Protein AF-A0A7C1WKD1-F1 (afdb_monomer_lite)

Secondary structure (DSSP, 8-state):
-----TTTT-EEEPTTT--EEEEPP--TT--SSB-EEEEEEEEEEEEE-B-TTSPBPSS-SEEEEEE-TT----SSSEEEEE-TTT--EEEEESS-TTPPPBTTB-HHHHHHHHSSSPEE-----SSTTSPSPPPB--TT-EEEEEESS-B---TTGGGGGGGS-EEEETTTT-EE---EEEE-SSEEEEETTEEEESEEEEES-B-TTTGGG-SS----BSS-SPPPPTT--S-SEEEEEESS-BGGGTB----BBTT-PBBPSSSSS-EE-SSS-EEEEEEB-

pLDDT: mean 91.07, std 8.57, range [50.12, 98.44]

Radius of gyration: 19.03 Å; chains: 1; bounding box: 48×42×55 Å

Structure (mmCIF, N/CA/C/O backbone):
data_AF-A0A7C1WKD1-F1
#
_entry.id   AF-A0A7C1WKD1-F1
#
loop_
_atom_site.group_PDB
_atom_site.id
_atom_site.type_symbol
_atom_site.label_atom_id
_atom_site.label_alt_id
_atom_site.label_comp_id
_atom_site.label_asym_id
_atom_site.label_entity_id
_atom_site.label_seq_id
_atom_site.pdbx_PDB_ins_code
_atom_site.Cartn_x
_atom_site.Cartn_y
_atom_site.Cartn_z
_atom_site.occupancy
_atom_site.B_iso_or_equiv
_atom_site.auth_seq_id
_atom_site.auth_comp_id
_atom_site.auth_asym_id
_atom_site.auth_atom_id
_atom_site.pdbx_PDB_model_num
ATOM 1 N N . MET A 1 1 ? -10.886 -23.123 5.188 1.00 51.22 1 MET A N 1
ATOM 2 C CA . MET A 1 1 ? -10.393 -23.430 3.823 1.00 51.22 1 MET A CA 1
ATOM 3 C C . MET A 1 1 ? -8.924 -23.061 3.777 1.00 51.22 1 MET A C 1
ATOM 5 O O . MET A 1 1 ? -8.594 -22.031 4.339 1.00 51.22 1 MET A O 1
ATOM 9 N N . SER A 1 2 ? -8.051 -23.866 3.175 1.00 55.22 2 SER A N 1
ATOM 10 C CA . SER A 1 2 ? -6.635 -23.494 3.022 1.00 55.22 2 SER A CA 1
ATOM 11 C C . SER A 1 2 ? -6.482 -22.380 1.975 1.00 55.22 2 SER A C 1
ATOM 13 O O . SER A 1 2 ? -7.253 -22.377 1.012 1.00 55.22 2 SER A O 1
ATOM 15 N N . PRO A 1 3 ? -5.539 -21.438 2.143 1.00 62.66 3 PRO A N 1
ATOM 16 C CA . PRO A 1 3 ? -5.294 -20.395 1.151 1.00 62.66 3 PRO A CA 1
ATOM 17 C C . PRO A 1 3 ? -4.759 -21.003 -0.151 1.00 62.66 3 PRO A C 1
ATOM 19 O O . PRO A 1 3 ? -4.059 -22.023 -0.140 1.00 62.66 3 PRO A O 1
ATOM 22 N N . GLN A 1 4 ? -5.080 -20.383 -1.286 1.00 64.69 4 GLN A N 1
ATOM 23 C CA . GLN A 1 4 ? -4.607 -20.829 -2.596 1.00 64.69 4 GLN A CA 1
ATOM 24 C C . GLN A 1 4 ? -3.122 -20.456 -2.769 1.00 64.69 4 GLN A C 1
ATOM 26 O O . GLN A 1 4 ? -2.786 -19.401 -3.291 1.00 64.69 4 GLN A O 1
ATOM 31 N N . ALA A 1 5 ? -2.222 -21.319 -2.286 1.00 58.16 5 ALA A N 1
ATOM 32 C CA . ALA A 1 5 ? -0.784 -21.032 -2.182 1.00 58.16 5 ALA A CA 1
ATOM 33 C C . ALA A 1 5 ? 0.044 -21.343 -3.449 1.00 58.16 5 ALA A C 1
ATOM 35 O O . ALA A 1 5 ? 1.188 -20.914 -3.558 1.00 58.16 5 ALA A O 1
ATOM 36 N N . ALA A 1 6 ? -0.494 -22.096 -4.415 1.00 50.12 6 ALA A N 1
ATOM 37 C CA . ALA A 1 6 ? 0.297 -22.672 -5.515 1.00 50.12 6 ALA A CA 1
ATOM 38 C C . ALA A 1 6 ? 0.825 -21.654 -6.552 1.00 50.12 6 ALA A C 1
ATOM 40 O O . ALA A 1 6 ? 1.586 -22.026 -7.444 1.00 50.12 6 ALA A O 1
ATOM 41 N N . THR A 1 7 ? 0.429 -20.383 -6.459 1.00 64.44 7 THR A N 1
ATOM 42 C C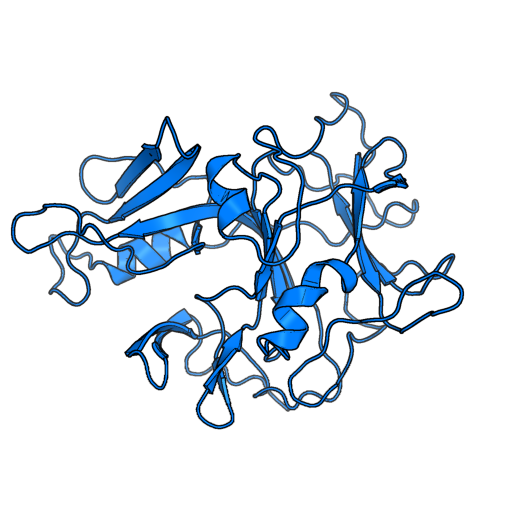A . THR A 1 7 ? 0.762 -19.331 -7.437 1.00 64.44 7 THR A CA 1
ATOM 43 C C . THR A 1 7 ? 1.297 -18.043 -6.812 1.00 64.44 7 THR A C 1
ATOM 45 O O . THR A 1 7 ? 1.601 -17.113 -7.551 1.00 64.44 7 THR A O 1
ATOM 48 N N . THR A 1 8 ? 1.435 -17.972 -5.485 1.00 78.25 8 THR A N 1
ATOM 49 C CA . THR A 1 8 ? 1.827 -16.746 -4.774 1.00 78.25 8 THR A CA 1
ATOM 50 C C . THR A 1 8 ? 3.226 -16.253 -5.177 1.00 78.25 8 THR A C 1
ATOM 52 O O . THR A 1 8 ? 4.149 -17.049 -5.347 1.00 78.25 8 THR A O 1
ATOM 55 N N . GLY A 1 9 ? 3.397 -14.938 -5.340 1.00 82.31 9 GLY A N 1
ATOM 56 C CA . GLY A 1 9 ? 4.653 -14.294 -5.751 1.00 82.31 9 GLY A CA 1
ATOM 57 C C . GLY A 1 9 ? 4.987 -14.435 -7.244 1.00 82.31 9 GLY A C 1
ATOM 58 O O . GLY A 1 9 ? 6.089 -14.076 -7.684 1.00 82.31 9 GLY A O 1
ATOM 59 N N . ARG A 1 10 ? 4.060 -14.981 -8.040 1.00 89.56 10 ARG A N 1
ATOM 60 C CA . ARG A 1 10 ? 4.174 -15.078 -9.498 1.00 89.56 10 ARG A CA 1
ATOM 61 C C . ARG A 1 10 ? 3.455 -13.905 -10.163 1.00 89.56 10 ARG A C 1
ATOM 63 O O . ARG A 1 10 ? 2.382 -13.509 -9.719 1.00 89.56 10 ARG A O 1
ATOM 70 N N . LEU A 1 11 ? 4.012 -13.424 -11.273 1.00 93.50 11 LEU A N 1
ATOM 71 C CA . LEU A 1 11 ? 3.303 -12.524 -12.176 1.00 93.50 11 LEU A CA 1
ATOM 72 C C . LEU A 1 11 ? 2.217 -13.256 -12.975 1.00 93.50 11 LEU A C 1
ATOM 74 O O . LEU A 1 11 ? 2.437 -14.352 -13.504 1.00 93.50 11 LEU A O 1
ATOM 78 N N . ALA A 1 12 ? 1.064 -12.615 -13.088 1.00 94.62 12 ALA A N 1
ATOM 79 C CA . ALA A 1 12 ? -0.067 -13.013 -13.911 1.00 94.62 12 ALA A CA 1
ATOM 80 C C . ALA A 1 12 ? -0.643 -11.782 -14.630 1.00 94.62 12 ALA A C 1
ATOM 82 O O . ALA A 1 12 ? -0.309 -10.650 -14.295 1.00 94.62 12 ALA A O 1
ATOM 83 N N . GLU A 1 13 ? -1.499 -11.997 -15.627 1.00 95.38 13 GLU A N 1
ATOM 84 C CA . GLU A 1 13 ? -2.197 -10.913 -16.328 1.00 95.38 13 GLU A CA 1
ATOM 85 C C . GLU A 1 13 ? -3.600 -10.731 -15.743 1.00 95.38 13 GLU A C 1
ATOM 87 O O . GLU A 1 13 ? -4.317 -11.712 -15.505 1.00 95.38 13 GLU A O 1
ATOM 92 N N . LYS A 1 14 ? -4.008 -9.480 -15.515 1.00 94.69 14 LYS A N 1
ATOM 93 C CA . LYS A 1 14 ? -5.374 -9.174 -15.093 1.00 94.69 14 LYS A CA 1
ATOM 94 C C . LYS A 1 14 ? -6.365 -9.499 -16.215 1.00 94.69 14 LYS A C 1
ATOM 96 O O . LYS A 1 14 ? -6.083 -9.226 -17.387 1.00 94.69 14 LYS A O 1
ATOM 101 N N . PRO A 1 15 ? -7.552 -10.035 -15.885 1.00 93.88 15 PRO A N 1
ATOM 102 C CA . PRO A 1 15 ? -8.639 -10.141 -16.848 1.00 93.88 15 PRO A CA 1
ATOM 103 C C . PRO A 1 15 ? -9.004 -8.762 -17.415 1.00 93.88 15 PRO A C 1
ATOM 105 O O . PRO A 1 15 ? -9.111 -7.788 -16.673 1.00 93.88 15 PRO A O 1
ATOM 108 N N . GLY A 1 16 ? -9.219 -8.677 -18.728 1.00 90.56 16 GLY A N 1
ATOM 109 C CA . GLY A 1 16 ? -9.579 -7.429 -19.404 1.00 90.56 16 GLY A CA 1
ATOM 110 C C . GLY A 1 16 ? -8.368 -6.699 -19.978 1.00 90.56 16 GLY A C 1
ATOM 111 O O . GLY A 1 16 ? -8.034 -6.913 -21.141 1.00 90.56 16 GLY A O 1
ATOM 112 N N . ASP A 1 17 ? -7.725 -5.838 -19.188 1.00 88.94 17 ASP A N 1
ATOM 113 C CA . ASP A 1 17 ? -6.660 -4.945 -19.678 1.00 88.94 17 ASP A CA 1
ATOM 114 C C . ASP A 1 17 ? -5.294 -5.622 -19.872 1.00 88.94 17 ASP A C 1
ATOM 116 O O . ASP A 1 17 ? -4.391 -5.021 -20.455 1.00 88.94 17 ASP A O 1
ATOM 120 N N . ARG A 1 18 ? -5.156 -6.876 -19.416 1.00 91.62 18 ARG A N 1
ATOM 121 C CA . ARG A 1 18 ? -3.927 -7.681 -19.468 1.00 91.62 18 ARG A CA 1
ATOM 122 C C . ARG A 1 18 ? -2.719 -7.047 -18.773 1.00 91.62 18 ARG A C 1
ATOM 124 O O . ARG A 1 18 ? -1.589 -7.486 -18.990 1.00 91.62 18 ARG A O 1
ATOM 131 N N . SER A 1 19 ? -2.930 -6.042 -17.924 1.00 93.50 19 SER A N 1
ATOM 132 C CA . SER A 1 19 ? -1.853 -5.478 -17.113 1.00 93.50 19 SER A CA 1
ATOM 133 C C . SER A 1 19 ? -1.311 -6.541 -16.149 1.00 93.50 19 SER A C 1
ATOM 135 O O . SER A 1 19 ? -2.072 -7.396 -15.676 1.00 93.50 19 SER A O 1
ATOM 137 N N . PRO A 1 20 ? 0.003 -6.551 -15.873 1.00 96.06 20 PRO A N 1
ATOM 138 C CA . PRO A 1 20 ? 0.571 -7.530 -14.966 1.00 96.06 20 PRO A CA 1
ATOM 139 C C . PRO A 1 20 ? 0.168 -7.238 -13.516 1.00 96.06 20 PRO A C 1
ATOM 141 O O . PRO A 1 20 ? 0.010 -6.088 -13.107 1.00 96.06 20 PRO A O 1
ATOM 144 N N . TYR A 1 21 ? 0.034 -8.296 -12.724 1.00 96.81 21 TYR A N 1
ATOM 145 C CA . TYR A 1 21 ? -0.100 -8.234 -11.272 1.00 96.81 21 TYR A CA 1
ATOM 146 C C . TYR A 1 21 ? 0.623 -9.415 -10.629 1.00 96.81 21 TYR A C 1
ATOM 148 O O . TYR A 1 21 ? 0.946 -10.407 -11.286 1.00 96.81 21 TYR A O 1
ATOM 156 N N . ILE A 1 22 ? 0.861 -9.308 -9.333 1.00 96.44 22 ILE A N 1
ATOM 157 C CA . ILE A 1 22 ? 1.529 -10.297 -8.505 1.00 96.44 22 ILE A CA 1
ATOM 158 C C . ILE A 1 22 ? 0.467 -11.020 -7.697 1.00 96.44 22 ILE A C 1
ATOM 160 O O . ILE A 1 22 ? -0.324 -10.418 -6.967 1.00 96.44 22 ILE A O 1
ATOM 164 N N . VAL A 1 23 ? 0.438 -12.337 -7.855 1.00 96.12 23 VAL A N 1
ATOM 165 C CA . VAL A 1 23 ? -0.535 -13.175 -7.168 1.00 96.12 23 VAL A CA 1
ATOM 166 C C . VAL A 1 23 ? -0.169 -13.255 -5.690 1.00 96.12 23 VAL A C 1
ATOM 168 O O . VAL A 1 23 ? 0.934 -13.676 -5.345 1.00 96.12 23 VAL A O 1
ATOM 171 N N . ASP A 1 24 ? -1.104 -12.907 -4.817 1.00 95.25 24 ASP A N 1
ATOM 172 C CA . ASP A 1 24 ? -0.991 -13.108 -3.374 1.00 95.25 24 ASP A CA 1
ATOM 173 C C . ASP A 1 24 ? -1.678 -14.411 -2.946 1.00 95.25 24 ASP A C 1
ATOM 175 O O . ASP A 1 24 ? -2.437 -15.019 -3.696 1.00 95.25 24 ASP A O 1
ATOM 179 N N . ALA A 1 25 ? -1.390 -14.894 -1.737 1.00 94.75 25 ALA A N 1
ATOM 180 C CA . ALA A 1 25 ? -2.186 -15.966 -1.143 1.00 94.75 25 ALA A CA 1
ATOM 181 C C . ALA A 1 25 ? -3.542 -15.397 -0.688 1.00 94.75 25 ALA A C 1
ATOM 183 O O . ALA A 1 25 ? -3.569 -14.387 0.009 1.00 94.75 25 ALA A O 1
ATOM 184 N N . HIS A 1 26 ? -4.648 -16.046 -1.066 1.00 95.06 26 HIS A N 1
ATOM 185 C CA . HIS A 1 26 ? -6.004 -15.614 -0.706 1.00 95.06 26 HIS A CA 1
ATOM 186 C C . HIS A 1 26 ? -6.984 -16.799 -0.571 1.00 95.06 26 HIS A C 1
ATOM 188 O O . HIS A 1 26 ? -6.675 -17.928 -0.971 1.00 95.06 26 HIS A O 1
ATOM 194 N N . HIS A 1 27 ? -8.195 -16.545 -0.057 1.00 95.44 27 HIS A N 1
ATOM 195 C CA . HIS A 1 27 ? -9.303 -17.512 0.063 1.00 95.44 27 HIS A CA 1
ATOM 196 C C . HIS A 1 27 ? -10.404 -17.313 -1.000 1.00 95.44 27 HIS A C 1
ATOM 198 O O . HIS A 1 27 ? -11.549 -17.743 -0.843 1.00 95.44 27 HIS A O 1
ATOM 204 N N . GLY A 1 28 ? -10.056 -16.670 -2.114 1.00 95.00 28 GLY A N 1
ATOM 205 C CA . GLY A 1 28 ? -10.961 -16.416 -3.247 1.00 95.00 28 GLY A CA 1
ATOM 206 C C . GLY A 1 28 ? -12.070 -15.391 -2.975 1.00 95.00 28 GLY A C 1
ATOM 207 O O . GLY A 1 28 ? -13.040 -15.341 -3.733 1.00 95.00 28 GLY A O 1
ATOM 208 N N . GLY A 1 29 ? -11.945 -14.609 -1.904 1.00 95.31 29 GLY A N 1
ATOM 209 C CA . GLY A 1 29 ? -12.950 -13.670 -1.410 1.00 95.31 29 GLY A CA 1
ATOM 210 C C . GLY A 1 29 ? -14.065 -14.330 -0.601 1.00 95.31 29 GLY A C 1
ATOM 211 O O . GLY A 1 29 ? -15.122 -13.729 -0.433 1.00 95.31 29 GLY A O 1
ATOM 212 N N . LYS A 1 30 ? -13.882 -15.589 -0.180 1.00 96.00 30 LYS A N 1
ATOM 213 C CA . LYS A 1 30 ? -14.922 -16.432 0.438 1.00 96.00 30 LYS A CA 1
ATOM 214 C C . LYS A 1 30 ? -14.649 -16.760 1.904 1.00 96.00 30 LYS A C 1
ATOM 216 O O . LYS A 1 30 ? -15.355 -17.599 2.468 1.00 96.00 30 LYS A O 1
ATOM 221 N N . ALA A 1 31 ? -13.616 -16.179 2.512 1.00 94.31 31 ALA A N 1
ATOM 222 C CA . ALA A 1 31 ? -13.375 -16.385 3.932 1.00 94.31 31 ALA A CA 1
ATOM 223 C C . ALA A 1 31 ? -14.563 -15.845 4.744 1.00 94.31 31 ALA A C 1
ATOM 225 O O . ALA A 1 31 ? -15.088 -14.774 4.453 1.00 94.31 31 ALA A O 1
ATOM 226 N N . SER A 1 32 ? -14.994 -16.583 5.768 1.00 93.44 32 SER A N 1
ATOM 227 C CA . SER A 1 32 ? -16.061 -16.135 6.675 1.00 93.44 32 SER A CA 1
ATOM 228 C C . SER A 1 32 ? -15.613 -14.999 7.596 1.00 93.44 32 SER A C 1
ATOM 230 O O . SER A 1 32 ? -16.450 -14.294 8.150 1.00 93.44 32 SER A O 1
ATOM 232 N N . GLU A 1 33 ? -14.300 -14.834 7.751 1.00 91.38 33 GLU A N 1
ATOM 233 C CA . GLU A 1 33 ? -13.644 -13.739 8.453 1.00 91.38 33 GLU A CA 1
ATOM 234 C C . GLU A 1 33 ? -12.312 -13.436 7.764 1.00 91.38 33 GLU A C 1
ATOM 236 O O . GLU A 1 33 ? -11.662 -14.350 7.256 1.00 91.38 33 GLU A O 1
ATOM 241 N N . MET A 1 34 ? -11.905 -12.171 7.780 1.00 94.94 34 MET A N 1
ATOM 242 C CA . MET A 1 34 ? -10.662 -11.689 7.177 1.00 94.94 34 MET A CA 1
ATOM 243 C C . MET A 1 34 ? -9.639 -11.334 8.259 1.00 94.94 34 MET A C 1
ATOM 245 O O . MET A 1 34 ? -10.004 -10.802 9.309 1.00 94.94 34 MET A O 1
ATOM 249 N N . ARG A 1 35 ? -8.351 -11.575 8.020 1.00 95.50 35 ARG A N 1
ATOM 250 C CA . ARG A 1 35 ? -7.267 -11.200 8.940 1.00 95.50 35 ARG A CA 1
ATOM 251 C C . ARG A 1 35 ? -6.279 -10.259 8.273 1.00 95.50 35 ARG A C 1
ATOM 253 O O . ARG A 1 35 ? -5.890 -10.470 7.129 1.00 95.50 35 ARG A O 1
ATOM 260 N N . LEU A 1 36 ? -5.823 -9.252 9.013 1.00 96.06 36 LEU A N 1
ATOM 261 C CA . LEU A 1 36 ? -4.618 -8.496 8.687 1.00 96.06 36 LEU A CA 1
ATOM 262 C C . LEU A 1 36 ? -3.406 -9.365 9.034 1.00 96.06 36 LEU A C 1
ATOM 264 O O . LEU A 1 36 ? -2.979 -9.426 10.188 1.00 96.06 36 LEU A O 1
ATOM 268 N N . VAL A 1 37 ? -2.859 -10.039 8.026 1.00 94.38 37 VAL A N 1
ATOM 269 C CA . VAL A 1 37 ? -1.728 -10.963 8.184 1.00 94.38 37 VAL A CA 1
ATOM 270 C C . VAL A 1 37 ? -0.448 -10.203 8.492 1.00 94.38 37 VAL A C 1
ATOM 272 O O . VAL A 1 37 ? 0.391 -10.664 9.263 1.00 94.38 37 VAL A O 1
ATOM 275 N N . GLU A 1 38 ? -0.282 -9.043 7.866 1.00 94.62 38 GLU A N 1
ATOM 276 C CA . GLU A 1 38 ? 0.960 -8.294 7.925 1.00 94.62 38 GLU A CA 1
ATOM 277 C C . GLU A 1 38 ? 0.711 -6.809 7.702 1.00 94.62 38 GLU A C 1
ATOM 279 O O . GLU A 1 38 ? -0.135 -6.406 6.903 1.00 94.62 38 GLU A O 1
ATOM 284 N N . MET A 1 39 ? 1.490 -5.999 8.410 1.00 97.69 39 MET A N 1
ATOM 285 C CA . MET A 1 39 ? 1.670 -4.594 8.098 1.00 97.69 39 MET A CA 1
ATOM 286 C C . MET A 1 39 ? 3.160 -4.366 7.890 1.00 97.69 39 MET A C 1
ATOM 288 O O . MET A 1 39 ? 3.966 -4.736 8.741 1.00 97.69 39 MET A O 1
ATOM 292 N N . SER A 1 40 ? 3.527 -3.762 6.774 1.00 98.12 40 SER A N 1
ATOM 293 C CA . SER A 1 40 ? 4.913 -3.460 6.426 1.00 98.12 40 SER A CA 1
ATOM 294 C C . SER A 1 40 ? 5.002 -2.073 5.806 1.00 98.12 40 SER A C 1
ATOM 296 O O . SER A 1 40 ? 3.985 -1.406 5.609 1.00 98.12 40 SER A O 1
ATOM 298 N N . TRP A 1 41 ? 6.208 -1.609 5.505 1.00 98.19 41 TRP A N 1
ATOM 299 C CA . TRP A 1 41 ? 6.391 -0.329 4.838 1.00 98.19 41 TRP A CA 1
ATOM 300 C C . TRP A 1 41 ? 7.517 -0.364 3.808 1.00 98.19 41 TRP A C 1
ATOM 302 O O . TRP A 1 41 ? 8.449 -1.168 3.886 1.00 98.19 41 TRP A O 1
ATOM 312 N N . GLY A 1 42 ? 7.414 0.533 2.833 1.00 97.19 42 GLY A N 1
ATOM 313 C CA . GLY A 1 42 ? 8.417 0.727 1.796 1.00 97.19 42 GLY A CA 1
ATOM 314 C C . GLY A 1 42 ? 8.266 2.079 1.109 1.00 97.19 42 GLY A C 1
ATOM 315 O O . GLY A 1 42 ? 7.645 3.005 1.637 1.00 97.19 42 GLY A O 1
ATOM 316 N N . ARG A 1 43 ? 8.849 2.196 -0.082 1.00 95.75 43 ARG A N 1
ATOM 317 C CA . ARG A 1 43 ? 8.769 3.386 -0.931 1.00 95.75 43 ARG A CA 1
ATOM 318 C C . ARG A 1 43 ? 7.756 3.152 -2.043 1.00 95.75 43 ARG A C 1
ATOM 320 O O . ARG A 1 43 ? 7.913 2.200 -2.800 1.00 95.75 43 ARG A O 1
ATOM 327 N N . LEU A 1 44 ? 6.767 4.032 -2.161 1.00 95.69 44 LEU A N 1
ATOM 328 C CA . LEU A 1 44 ? 5.827 4.012 -3.279 1.00 95.69 44 LEU A CA 1
ATOM 329 C C . LEU A 1 44 ? 6.507 4.546 -4.545 1.00 95.69 44 LEU A C 1
ATOM 331 O O . LEU A 1 44 ? 7.105 5.629 -4.523 1.00 95.69 44 LEU A O 1
ATOM 335 N N . VAL A 1 45 ? 6.449 3.780 -5.631 1.00 96.38 45 VAL A N 1
ATOM 336 C CA . VAL A 1 45 ? 7.059 4.123 -6.918 1.00 96.38 45 VAL A CA 1
ATOM 337 C C . VAL A 1 45 ? 6.168 3.714 -8.089 1.00 96.38 45 VAL A C 1
ATOM 339 O O . VAL A 1 45 ? 5.429 2.736 -8.023 1.00 96.38 45 VAL A O 1
ATOM 342 N N . ASP A 1 46 ? 6.309 4.425 -9.202 1.00 96.44 46 ASP A N 1
ATOM 343 C CA . ASP A 1 46 ? 5.875 3.939 -10.512 1.00 96.44 46 ASP A CA 1
ATOM 344 C C . ASP A 1 46 ? 7.036 3.148 -11.145 1.00 96.44 46 ASP A C 1
ATOM 346 O O . ASP A 1 46 ? 8.144 3.676 -11.295 1.00 96.44 46 ASP A O 1
ATOM 350 N N . VAL A 1 47 ? 6.816 1.879 -11.504 1.00 97.94 47 VAL A N 1
ATOM 351 C CA . VAL A 1 47 ? 7.842 1.008 -12.100 1.00 97.94 47 VAL A CA 1
ATOM 352 C C . VAL A 1 47 ? 7.737 1.012 -13.614 1.00 97.94 47 VAL A C 1
ATOM 354 O O . VAL A 1 47 ? 6.668 0.795 -14.180 1.00 97.94 47 VAL A O 1
ATOM 357 N N . HIS A 1 48 ? 8.871 1.204 -14.276 1.00 98.06 48 HIS A N 1
ATOM 358 C CA . HIS A 1 48 ? 8.988 1.168 -15.725 1.00 98.06 48 HIS A CA 1
ATOM 359 C C . HIS A 1 48 ? 10.067 0.179 -16.149 1.00 98.06 48 HIS A C 1
ATOM 361 O O . HIS A 1 48 ? 11.101 0.049 -15.493 1.00 98.06 48 HIS A O 1
ATOM 367 N N . ASP A 1 49 ? 9.840 -0.466 -17.281 1.00 97.62 49 ASP A N 1
ATOM 368 C CA . ASP A 1 49 ? 10.856 -1.192 -18.024 1.00 97.62 49 ASP A CA 1
ATOM 369 C C . ASP A 1 49 ? 11.514 -0.275 -19.076 1.00 97.62 49 ASP A C 1
ATOM 371 O O . ASP A 1 49 ? 11.237 0.932 -19.167 1.00 97.62 49 ASP A O 1
ATOM 375 N N . VAL A 1 50 ? 12.428 -0.849 -19.854 1.00 97.31 50 VAL A N 1
ATOM 376 C CA . VAL A 1 50 ? 13.090 -0.176 -20.979 1.00 97.31 50 VAL A CA 1
ATOM 377 C C . VAL A 1 50 ? 12.788 -0.889 -22.293 1.00 97.31 50 VAL A C 1
ATOM 379 O O . VAL A 1 50 ? 12.607 -2.106 -22.320 1.00 97.31 50 VAL A O 1
ATOM 382 N N . ASP A 1 51 ? 12.790 -0.152 -23.398 1.00 95.50 51 ASP A N 1
ATOM 383 C CA . ASP A 1 51 ? 12.703 -0.725 -24.741 1.00 95.50 51 ASP A CA 1
ATOM 384 C C . ASP A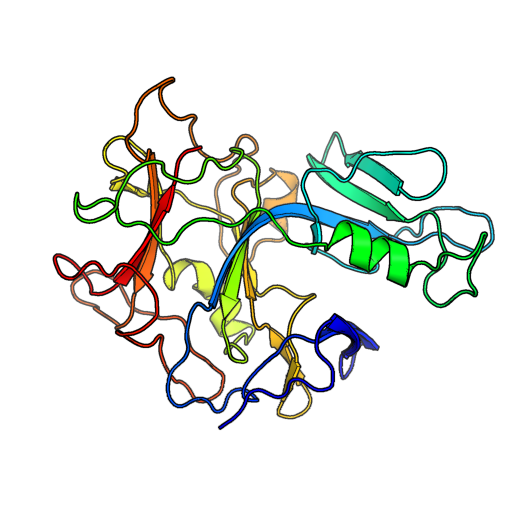 1 51 ? 13.989 -1.484 -25.144 1.00 95.50 51 ASP A C 1
ATOM 386 O O . ASP A 1 51 ? 14.962 -1.578 -24.387 1.00 95.50 51 ASP A O 1
ATOM 390 N N . ALA A 1 52 ? 14.014 -2.015 -26.371 1.00 90.75 52 ALA A N 1
ATOM 391 C CA . ALA A 1 52 ? 15.164 -2.749 -26.908 1.00 90.75 52 ALA A CA 1
ATOM 392 C C . ALA A 1 52 ? 16.459 -1.912 -27.001 1.00 90.75 52 ALA A C 1
ATOM 394 O O . ALA A 1 52 ? 17.554 -2.476 -27.027 1.00 90.75 52 ALA A O 1
ATOM 395 N N . ASN A 1 53 ? 16.347 -0.580 -27.024 1.00 92.75 53 ASN A N 1
ATOM 396 C CA . ASN A 1 53 ? 17.472 0.354 -27.052 1.00 92.75 53 ASN A CA 1
ATOM 397 C C . ASN A 1 53 ? 17.897 0.801 -25.642 1.00 92.75 53 ASN A C 1
ATOM 399 O O . ASN A 1 53 ? 18.862 1.553 -25.498 1.00 92.75 53 ASN A O 1
ATOM 403 N N . GLY A 1 54 ? 17.205 0.340 -24.595 1.00 92.75 54 GLY A N 1
ATOM 404 C CA . GLY A 1 54 ? 17.448 0.744 -23.213 1.00 92.75 54 GLY A CA 1
ATOM 405 C C . GLY A 1 54 ? 16.800 2.077 -22.833 1.00 92.75 54 GLY A C 1
ATOM 406 O O . GLY A 1 54 ? 17.132 2.628 -21.782 1.00 92.75 54 GLY A O 1
ATOM 407 N N . VAL A 1 55 ? 15.889 2.601 -23.656 1.00 96.12 55 VAL A N 1
ATOM 408 C CA . VAL A 1 55 ? 15.148 3.830 -23.366 1.00 96.12 55 VAL A CA 1
ATOM 409 C C . VAL A 1 55 ? 13.980 3.499 -22.429 1.00 96.12 55 VAL A C 1
ATOM 411 O O . VAL A 1 55 ? 13.197 2.600 -22.733 1.00 96.12 55 VAL A O 1
ATOM 414 N N . PRO A 1 56 ? 13.825 4.197 -21.289 1.00 96.19 56 PRO A N 1
ATOM 415 C CA . PRO A 1 56 ? 12.726 3.940 -20.363 1.00 96.19 56 PRO A CA 1
ATOM 416 C C . PRO A 1 56 ? 11.359 4.217 -20.998 1.00 96.19 56 PRO A C 1
ATOM 418 O O . PRO A 1 56 ? 11.110 5.329 -21.469 1.00 96.19 56 PRO A O 1
ATOM 421 N N . ASN A 1 57 ? 10.440 3.254 -20.931 1.00 96.19 57 ASN A N 1
ATOM 422 C CA . ASN A 1 57 ? 9.093 3.413 -21.484 1.00 96.19 57 ASN A CA 1
ATOM 423 C C . ASN A 1 57 ? 8.323 4.532 -20.767 1.00 96.19 57 ASN A C 1
ATOM 425 O O . ASN A 1 57 ? 8.401 4.663 -19.547 1.00 96.19 57 ASN A O 1
ATOM 429 N N . ALA A 1 58 ? 7.573 5.360 -21.500 1.00 92.12 58 ALA A N 1
ATOM 430 C CA . ALA A 1 58 ? 6.892 6.527 -20.922 1.00 92.12 58 ALA A CA 1
ATOM 431 C C . ALA A 1 58 ? 5.761 6.147 -19.949 1.00 92.12 58 ALA A C 1
ATOM 433 O O . ALA A 1 58 ? 5.558 6.816 -18.937 1.00 92.12 58 ALA A O 1
ATOM 434 N N . THR A 1 59 ? 5.049 5.059 -20.238 1.00 92.88 59 THR A N 1
ATOM 435 C CA . THR A 1 59 ? 3.986 4.529 -19.379 1.00 92.88 59 THR A CA 1
ATOM 436 C C . THR A 1 59 ? 4.581 3.548 -18.367 1.00 92.88 59 THR A C 1
ATOM 438 O O . THR A 1 59 ? 5.369 2.694 -18.775 1.00 92.88 59 THR A O 1
ATOM 441 N N . PRO A 1 60 ? 4.240 3.646 -17.070 1.00 95.38 60 PRO A N 1
ATOM 442 C CA . PRO A 1 60 ? 4.657 2.649 -16.092 1.00 95.38 60 PRO A CA 1
ATOM 443 C C . PRO A 1 60 ? 3.989 1.305 -16.353 1.00 95.38 60 PRO A C 1
ATOM 445 O O . PRO A 1 60 ? 2.809 1.247 -16.703 1.00 95.38 60 PRO A O 1
ATOM 448 N N . LEU A 1 61 ? 4.745 0.238 -16.121 1.00 96.56 61 LEU A N 1
ATOM 449 C CA . LEU A 1 61 ? 4.244 -1.128 -16.129 1.00 96.56 61 LEU A CA 1
ATOM 450 C C . LEU A 1 61 ? 3.470 -1.442 -14.840 1.00 96.56 61 LEU A C 1
ATOM 452 O O . LEU A 1 61 ? 2.415 -2.064 -14.902 1.00 96.56 61 LEU A O 1
ATOM 456 N N . PHE A 1 62 ? 3.961 -0.949 -13.696 1.00 97.38 62 PHE A N 1
ATOM 457 C CA . PHE A 1 62 ? 3.268 -1.003 -12.406 1.00 97.38 62 PHE A CA 1
ATOM 458 C C . PHE A 1 62 ? 3.138 0.410 -11.849 1.00 97.38 62 PHE A C 1
ATOM 460 O O . PHE A 1 62 ? 4.122 1.150 -11.794 1.00 97.38 62 PHE A O 1
ATOM 467 N N . ARG A 1 63 ? 1.927 0.791 -11.445 1.00 94.94 63 ARG A N 1
ATOM 468 C CA . ARG A 1 63 ? 1.658 2.078 -10.791 1.00 94.94 63 ARG A CA 1
ATOM 469 C C . ARG A 1 63 ? 1.508 1.871 -9.301 1.00 94.94 63 ARG A C 1
ATOM 471 O O . ARG A 1 63 ? 0.942 0.857 -8.903 1.00 94.94 63 ARG A O 1
ATOM 478 N N . ASP A 1 64 ? 1.947 2.843 -8.507 1.00 94.94 64 ASP A N 1
ATOM 479 C CA . ASP A 1 64 ? 1.791 2.803 -7.047 1.00 94.94 64 ASP A CA 1
ATOM 480 C C . ASP A 1 64 ? 2.311 1.469 -6.440 1.00 94.94 64 ASP A C 1
ATOM 482 O O . ASP A 1 64 ? 1.671 0.866 -5.580 1.00 94.94 64 ASP A O 1
ATOM 486 N N . LEU A 1 65 ? 3.463 0.972 -6.910 1.00 97.56 65 LEU A N 1
ATOM 487 C CA . LEU A 1 65 ? 4.091 -0.235 -6.367 1.00 97.56 65 LEU A CA 1
ATOM 488 C C . LEU A 1 65 ? 4.966 0.128 -5.167 1.00 97.56 65 LEU A C 1
ATOM 490 O O . LEU A 1 65 ? 5.757 1.070 -5.230 1.00 97.56 65 LEU A O 1
ATOM 494 N N . VAL A 1 66 ? 4.872 -0.634 -4.079 1.00 97.88 66 VAL A N 1
ATOM 495 C CA . VAL A 1 66 ? 5.744 -0.445 -2.915 1.00 97.88 66 VAL A CA 1
ATOM 496 C C . VAL A 1 66 ? 6.987 -1.320 -3.039 1.00 97.88 66 VAL A C 1
ATOM 498 O O . VAL A 1 66 ? 6.895 -2.542 -3.065 1.00 97.88 66 VAL A O 1
ATOM 501 N N . VAL A 1 67 ? 8.160 -0.689 -3.064 1.00 97.81 67 VAL A N 1
ATOM 502 C CA . VAL A 1 67 ? 9.464 -1.370 -3.088 1.00 97.81 67 VAL A CA 1
ATOM 503 C C . VAL A 1 67 ? 10.210 -1.181 -1.771 1.00 97.81 67 VAL A C 1
ATOM 505 O O . VAL A 1 67 ? 9.977 -0.216 -1.034 1.00 97.81 67 VAL A O 1
ATOM 508 N N . LYS A 1 68 ? 11.141 -2.087 -1.466 1.00 96.25 68 LYS A N 1
ATOM 509 C CA . LYS A 1 68 ? 11.974 -1.992 -0.261 1.00 96.25 68 LYS A CA 1
ATOM 510 C C . LYS A 1 68 ? 12.802 -0.704 -0.258 1.00 96.25 68 LYS A C 1
ATOM 512 O O . LYS A 1 68 ? 13.250 -0.213 -1.295 1.00 96.25 68 LYS A O 1
ATOM 517 N N . GLU A 1 69 ? 13.072 -0.179 0.932 1.00 92.94 69 GLU A N 1
ATOM 518 C CA . GLU A 1 69 ? 13.806 1.082 1.096 1.00 92.94 69 GLU A CA 1
ATOM 519 C C . GLU A 1 69 ? 15.235 1.060 0.532 1.00 92.94 69 GLU A C 1
ATOM 521 O O . GLU A 1 69 ? 15.747 2.102 0.120 1.00 92.94 69 GLU A O 1
ATOM 526 N N . SER A 1 70 ? 15.852 -0.126 0.497 1.00 94.25 70 SER A N 1
ATOM 527 C CA . SER A 1 70 ? 17.240 -0.348 0.090 1.00 94.25 70 SER A CA 1
ATOM 528 C C . SER A 1 70 ? 17.438 -0.358 -1.424 1.00 94.25 70 SER A C 1
ATOM 530 O O . SER A 1 70 ? 18.573 -0.481 -1.885 1.00 94.25 70 SER A O 1
ATOM 532 N N . VAL A 1 71 ? 16.364 -0.222 -2.212 1.00 95.81 71 VAL A N 1
ATOM 533 C CA . VAL A 1 71 ? 16.484 -0.001 -3.656 1.00 95.81 71 VAL A CA 1
ATOM 534 C C . VAL A 1 71 ? 17.121 1.364 -3.890 1.00 95.81 71 VAL A C 1
ATOM 536 O O . VAL A 1 71 ? 16.576 2.406 -3.521 1.00 95.81 71 VAL A O 1
ATOM 539 N N . ILE A 1 72 ? 18.279 1.340 -4.538 1.00 95.50 72 ILE A N 1
ATOM 540 C CA . ILE A 1 72 ? 19.042 2.515 -4.947 1.00 95.50 72 ILE A CA 1
ATOM 541 C C . ILE A 1 72 ? 19.412 2.385 -6.423 1.00 95.50 72 ILE A C 1
ATOM 543 O O . ILE A 1 72 ? 19.466 1.279 -6.958 1.00 95.50 72 ILE A O 1
ATOM 547 N N . SER A 1 73 ? 19.663 3.518 -7.079 1.00 96.56 73 SER A N 1
ATOM 548 C CA . SER A 1 73 ? 20.194 3.524 -8.442 1.00 96.56 73 SER A CA 1
ATOM 549 C C . SER A 1 73 ? 21.552 2.831 -8.490 1.00 96.56 73 SER A C 1
ATOM 551 O O . SER A 1 73 ? 22.415 3.090 -7.650 1.00 96.56 73 SER A O 1
ATOM 553 N N . ASP A 1 74 ? 21.763 2.011 -9.509 1.00 93.88 74 ASP A N 1
ATOM 554 C CA . ASP A 1 74 ? 23.024 1.329 -9.758 1.00 93.88 74 ASP A CA 1
ATOM 555 C C . ASP A 1 74 ? 23.366 1.341 -11.260 1.00 93.88 74 ASP A C 1
ATOM 557 O O . ASP A 1 74 ? 22.681 1.939 -12.098 1.00 93.88 74 ASP A O 1
ATOM 561 N N . ALA A 1 75 ? 24.491 0.724 -11.619 1.00 86.56 75 ALA A N 1
ATOM 562 C CA . ALA A 1 75 ? 24.950 0.717 -13.002 1.00 86.56 75 ALA A CA 1
ATOM 563 C C . ALA A 1 75 ? 24.170 -0.263 -13.902 1.00 86.56 75 ALA A C 1
ATOM 565 O O . ALA A 1 75 ? 24.191 -0.106 -15.127 1.00 86.56 75 ALA A O 1
ATOM 566 N N . THR A 1 76 ? 23.496 -1.274 -13.348 1.00 83.75 76 THR A N 1
ATOM 567 C CA . THR A 1 76 ? 23.124 -2.487 -14.102 1.00 83.75 76 THR A CA 1
ATOM 568 C C . THR A 1 76 ? 21.659 -2.896 -13.991 1.00 83.75 76 THR A C 1
ATOM 570 O O . THR A 1 76 ? 21.136 -3.462 -14.957 1.00 83.75 76 THR A O 1
ATOM 573 N N . GLY A 1 77 ? 21.004 -2.635 -12.866 1.00 91.75 77 GLY A N 1
ATOM 574 C CA . GLY A 1 77 ? 19.646 -3.047 -12.531 1.00 91.75 77 GLY A CA 1
ATOM 575 C C . GLY A 1 77 ? 18.662 -1.885 -12.477 1.00 91.75 77 GLY A C 1
ATOM 576 O O . GLY A 1 77 ? 17.682 -1.903 -13.222 1.00 91.75 77 GLY A O 1
ATOM 577 N N . TYR A 1 78 ? 18.922 -0.869 -11.653 1.00 97.25 78 TYR A N 1
ATOM 578 C CA . TYR A 1 78 ? 17.917 0.133 -11.281 1.00 97.25 78 TYR A CA 1
ATOM 579 C C . TYR A 1 78 ? 18.352 1.568 -11.569 1.00 97.25 78 TYR A C 1
ATOM 581 O O . TYR A 1 78 ? 19.498 1.955 -11.348 1.00 97.25 78 TYR A O 1
ATOM 589 N N . VAL A 1 79 ? 17.395 2.400 -11.976 1.00 97.50 79 VAL A N 1
ATOM 590 C CA . VAL A 1 79 ? 17.486 3.860 -11.865 1.00 97.50 79 VAL A CA 1
ATOM 591 C C . VAL A 1 79 ? 16.289 4.342 -11.076 1.00 97.50 79 VAL A C 1
ATOM 593 O O . VAL A 1 79 ? 15.148 4.116 -11.466 1.00 97.50 79 VAL A O 1
ATOM 596 N N . LEU A 1 80 ? 16.551 4.999 -9.959 1.00 96.56 80 LEU A N 1
ATOM 597 C CA . LEU A 1 80 ? 15.537 5.588 -9.110 1.00 96.56 80 LEU A CA 1
ATOM 598 C C . LEU A 1 80 ? 15.576 7.104 -9.278 1.00 96.56 80 LEU A C 1
ATOM 600 O O . LEU A 1 80 ? 16.557 7.759 -8.924 1.00 96.56 80 LEU A O 1
ATOM 604 N N . GLU A 1 81 ? 14.503 7.649 -9.832 1.00 94.75 81 GLU A N 1
ATOM 605 C CA . GLU A 1 81 ? 14.363 9.069 -10.136 1.00 94.75 81 GLU A CA 1
ATOM 606 C C . GLU A 1 81 ? 13.192 9.653 -9.362 1.00 94.75 81 GLU A C 1
ATOM 608 O O . GLU A 1 81 ? 12.172 8.998 -9.156 1.00 94.75 81 GLU A O 1
ATOM 613 N N . ARG A 1 82 ? 13.315 10.915 -8.958 1.00 90.38 82 ARG A N 1
ATOM 614 C CA . ARG A 1 82 ? 12.196 11.674 -8.406 1.00 90.38 82 ARG A CA 1
ATOM 615 C C . ARG A 1 82 ? 11.921 12.853 -9.313 1.00 90.38 82 ARG A C 1
ATOM 617 O O . ARG A 1 82 ? 12.809 13.664 -9.562 1.00 90.38 82 ARG A O 1
ATOM 624 N N . ASN A 1 83 ? 10.688 12.958 -9.787 1.00 85.06 83 ASN A N 1
ATOM 625 C CA . ASN A 1 83 ? 10.277 14.100 -10.579 1.00 85.06 83 ASN A CA 1
ATOM 626 C C . ASN A 1 83 ? 10.241 15.346 -9.670 1.00 85.06 83 ASN A C 1
ATOM 628 O O . ASN A 1 83 ? 9.506 15.343 -8.681 1.00 85.06 83 ASN A O 1
ATOM 632 N N . PRO A 1 84 ? 11.003 16.413 -9.967 1.00 80.50 84 PRO A N 1
ATOM 633 C CA . PRO A 1 84 ? 11.077 17.586 -9.096 1.00 80.50 84 PRO A CA 1
ATOM 634 C C . PRO A 1 84 ? 9.777 18.404 -9.076 1.00 80.50 84 PRO A C 1
ATOM 636 O O . PRO A 1 84 ? 9.554 19.158 -8.135 1.00 80.50 84 PRO A O 1
ATOM 639 N N . VAL A 1 85 ? 8.919 18.252 -10.091 1.00 79.31 85 VAL A N 1
ATOM 640 C CA . VAL A 1 85 ? 7.639 18.964 -10.213 1.00 79.31 85 VAL A CA 1
ATOM 641 C C . VAL A 1 85 ? 6.520 18.186 -9.528 1.00 79.31 85 VAL A C 1
ATOM 643 O O . VAL A 1 85 ? 5.791 18.738 -8.710 1.00 79.31 85 VAL A O 1
ATOM 646 N N . THR A 1 86 ? 6.377 16.895 -9.839 1.00 80.06 86 THR A N 1
ATOM 647 C CA . THR A 1 86 ? 5.275 16.076 -9.302 1.00 80.06 86 THR A CA 1
ATOM 648 C C . THR A 1 86 ? 5.617 15.384 -7.989 1.00 80.06 86 THR A C 1
ATOM 650 O O . THR A 1 86 ? 4.745 14.760 -7.392 1.00 80.06 86 THR A O 1
ATOM 653 N N . ALA A 1 87 ? 6.878 15.451 -7.553 1.00 83.44 87 ALA A N 1
ATOM 654 C CA . ALA A 1 87 ? 7.439 14.742 -6.404 1.00 83.44 87 ALA A CA 1
ATOM 655 C C . ALA A 1 87 ? 7.322 13.204 -6.454 1.00 83.44 87 ALA A C 1
ATOM 657 O O . ALA A 1 87 ? 7.789 12.548 -5.517 1.00 83.44 87 ALA A O 1
ATOM 658 N N . ARG A 1 88 ? 6.772 12.641 -7.542 1.00 85.56 88 ARG A N 1
ATOM 659 C CA . ARG A 1 88 ? 6.628 11.201 -7.761 1.00 85.56 88 ARG A CA 1
ATOM 660 C C . ARG A 1 88 ? 7.973 10.537 -7.949 1.00 85.56 88 ARG A C 1
ATOM 662 O O . ARG A 1 88 ? 8.852 11.075 -8.627 1.00 85.56 88 ARG A O 1
ATOM 669 N N . THR A 1 89 ? 8.096 9.350 -7.374 1.00 92.38 89 THR A N 1
ATOM 670 C CA . THR A 1 89 ? 9.280 8.516 -7.533 1.00 92.38 89 THR A CA 1
ATOM 671 C C . THR A 1 89 ? 9.022 7.476 -8.612 1.00 92.38 89 THR A C 1
ATOM 673 O O . THR A 1 89 ? 7.991 6.808 -8.616 1.00 92.38 89 THR A O 1
ATOM 676 N N . ARG A 1 90 ? 9.974 7.341 -9.526 1.00 95.06 90 ARG A N 1
ATOM 677 C CA . ARG A 1 90 ? 9.968 6.374 -10.612 1.00 95.06 90 ARG A CA 1
ATOM 678 C C . ARG A 1 90 ? 11.126 5.407 -10.424 1.00 95.06 90 ARG A C 1
ATOM 680 O O . ARG A 1 90 ? 12.268 5.846 -10.288 1.00 95.06 90 ARG A O 1
ATOM 687 N N . LEU A 1 91 ? 10.842 4.111 -10.467 1.00 97.75 91 LEU A N 1
ATOM 688 C CA . LEU A 1 91 ? 11.852 3.063 -10.556 1.00 97.75 91 LEU A CA 1
ATOM 689 C C . LEU A 1 91 ? 11.914 2.554 -11.996 1.00 97.75 91 LEU A C 1
ATOM 691 O O . LEU A 1 91 ? 10.961 1.980 -12.509 1.00 97.75 91 LEU A O 1
ATOM 695 N N . ILE A 1 92 ? 13.047 2.747 -12.652 1.00 98.19 92 ILE A N 1
ATOM 696 C CA . ILE A 1 92 ? 13.322 2.193 -13.973 1.00 98.19 92 ILE A CA 1
ATOM 697 C C . ILE A 1 92 ? 14.161 0.938 -13.777 1.00 98.19 92 ILE A C 1
ATOM 699 O O . ILE A 1 92 ? 15.304 1.010 -13.320 1.00 98.19 92 ILE A O 1
ATOM 703 N N . ILE A 1 93 ? 13.613 -0.208 -14.156 1.00 97.88 93 ILE A N 1
ATOM 704 C CA . ILE A 1 93 ? 14.363 -1.455 -14.246 1.00 97.88 93 ILE A CA 1
ATOM 705 C C . ILE A 1 93 ? 15.007 -1.487 -15.632 1.00 97.88 93 ILE A C 1
ATOM 707 O O . ILE A 1 93 ? 14.325 -1.420 -16.652 1.00 97.88 93 ILE A O 1
ATOM 711 N N . ARG A 1 94 ? 16.338 -1.596 -15.689 1.00 96.12 94 ARG A N 1
ATOM 712 C CA . ARG A 1 94 ? 17.144 -1.571 -16.927 1.00 96.12 94 ARG A CA 1
ATOM 713 C C . ARG A 1 94 ? 17.044 -2.879 -17.726 1.00 96.12 94 ARG A C 1
ATOM 715 O O . ARG A 1 94 ? 18.050 -3.396 -18.221 1.00 96.12 94 ARG A O 1
ATOM 722 N N . ARG A 1 95 ? 15.850 -3.459 -17.809 1.00 96.31 95 ARG A N 1
ATOM 723 C CA . ARG A 1 95 ? 15.506 -4.664 -18.569 1.00 96.31 95 ARG A CA 1
ATOM 724 C C . ARG A 1 95 ? 14.152 -4.453 -19.234 1.00 96.31 95 ARG A C 1
ATOM 726 O O . ARG A 1 95 ? 13.299 -3.782 -18.669 1.00 96.31 95 ARG A O 1
ATOM 733 N N . THR A 1 96 ? 13.978 -5.019 -20.418 1.00 96.44 96 THR A N 1
ATOM 734 C CA . THR A 1 96 ? 12.682 -5.058 -21.097 1.00 96.44 96 THR A CA 1
ATOM 735 C C . THR A 1 96 ? 11.822 -6.141 -20.462 1.00 96.44 96 THR A C 1
ATOM 737 O O . THR A 1 96 ? 12.313 -7.247 -20.215 1.00 96.44 96 THR A O 1
ATOM 740 N N . PHE A 1 97 ? 10.559 -5.831 -20.184 1.00 96.00 97 PHE A N 1
ATOM 741 C CA . PHE A 1 97 ? 9.630 -6.793 -19.600 1.00 96.00 97 PHE A CA 1
ATOM 742 C C . PHE A 1 97 ? 9.402 -7.994 -20.534 1.00 96.00 97 PHE A C 1
ATOM 744 O O . PHE A 1 97 ? 9.254 -7.821 -21.746 1.00 96.00 97 PHE A O 1
ATOM 751 N N . GLY A 1 98 ? 9.417 -9.218 -19.991 1.00 92.94 98 GLY A N 1
ATOM 752 C CA . GLY A 1 98 ? 9.254 -10.455 -20.764 1.00 92.94 98 GLY A CA 1
ATOM 753 C C . GLY A 1 98 ? 10.412 -10.813 -21.709 1.00 92.94 98 GLY A C 1
ATOM 754 O O . GLY A 1 98 ? 10.346 -11.838 -22.392 1.00 92.94 98 GLY A O 1
ATOM 755 N N . ALA A 1 99 ? 11.477 -10.006 -21.773 1.00 93.31 99 ALA A N 1
ATOM 756 C CA . ALA A 1 99 ? 12.647 -10.321 -22.584 1.00 93.31 99 ALA A CA 1
ATOM 757 C C . ALA A 1 99 ? 13.536 -11.385 -21.907 1.00 93.31 99 ALA A C 1
ATOM 759 O O . ALA A 1 99 ? 13.573 -11.478 -20.677 1.00 93.31 99 ALA A O 1
ATOM 760 N N . PRO A 1 100 ? 14.309 -12.169 -22.686 1.00 92.69 100 PRO A N 1
ATOM 761 C CA . PRO A 1 100 ? 15.260 -13.124 -22.128 1.00 92.69 100 PRO A CA 1
ATOM 762 C C . PRO A 1 100 ? 16.266 -12.475 -21.170 1.00 92.69 100 PRO A C 1
ATOM 764 O O . PRO A 1 100 ? 16.623 -11.302 -21.302 1.00 92.69 100 PRO A O 1
ATOM 767 N N . ALA A 1 101 ? 16.777 -13.273 -20.231 1.00 90.12 101 ALA A N 1
ATOM 768 C CA . ALA A 1 101 ? 17.739 -12.818 -19.236 1.00 90.12 101 ALA A CA 1
ATOM 769 C C . ALA A 1 101 ? 18.981 -12.177 -19.882 1.00 90.12 101 ALA A C 1
ATOM 771 O O . ALA A 1 101 ? 19.655 -12.783 -20.719 1.00 90.12 101 ALA A O 1
ATOM 772 N N . ARG A 1 102 ? 19.343 -10.972 -19.429 1.00 84.25 102 ARG A N 1
ATOM 773 C CA . ARG A 1 102 ? 20.584 -10.291 -19.829 1.00 84.25 102 ARG A CA 1
ATOM 774 C C . ARG A 1 102 ? 21.558 -10.304 -18.661 1.00 84.25 102 ARG A C 1
ATOM 776 O O . ARG A 1 102 ? 21.322 -9.655 -17.641 1.00 84.25 102 ARG A O 1
ATOM 783 N N . GLY A 1 103 ? 22.657 -11.039 -18.829 1.00 84.44 103 GLY A N 1
ATOM 784 C CA . GLY A 1 103 ? 23.607 -11.299 -17.744 1.00 84.44 103 GLY A CA 1
ATOM 785 C C . GLY A 1 103 ? 23.041 -12.239 -16.674 1.00 84.44 103 GLY A C 1
ATOM 786 O O . GLY A 1 103 ? 23.371 -12.085 -15.507 1.00 84.44 103 GLY A O 1
ATOM 787 N N . GLY A 1 104 ? 22.153 -13.164 -17.061 1.00 89.81 104 GLY A N 1
ATOM 788 C CA . GLY A 1 104 ? 21.562 -14.158 -16.155 1.00 89.81 104 GLY A CA 1
ATOM 789 C C . GLY A 1 104 ? 20.425 -13.648 -15.264 1.00 89.81 104 GLY A C 1
ATOM 790 O O . GLY A 1 104 ? 19.933 -14.415 -14.449 1.00 89.81 104 GLY A O 1
ATOM 791 N N . VAL A 1 105 ? 19.998 -12.390 -15.425 1.00 93.75 105 VAL A N 1
ATOM 792 C CA . VAL A 1 105 ? 18.923 -11.771 -14.633 1.00 93.75 105 VAL A CA 1
ATOM 793 C C . VAL A 1 105 ? 17.871 -11.166 -15.567 1.00 93.75 105 VAL A C 1
ATOM 795 O O . VAL A 1 105 ? 18.213 -10.454 -16.524 1.00 93.75 105 VAL A O 1
ATOM 798 N N . THR A 1 106 ? 16.601 -11.471 -15.304 1.00 95.44 106 THR A N 1
ATOM 799 C CA . THR A 1 106 ? 15.426 -10.956 -16.031 1.00 95.44 106 THR A CA 1
ATOM 800 C C . THR A 1 106 ? 14.883 -9.662 -15.409 1.00 95.44 106 THR A C 1
ATOM 802 O O . THR A 1 106 ? 15.375 -9.195 -14.379 1.00 95.44 106 THR A O 1
ATOM 805 N N . PHE A 1 107 ? 13.875 -9.050 -16.038 1.00 96.31 107 PHE A N 1
ATOM 806 C CA . PHE A 1 107 ? 13.137 -7.942 -15.423 1.00 96.31 107 PHE A CA 1
ATOM 807 C C . PHE A 1 107 ? 12.430 -8.411 -14.145 1.00 96.31 107 PHE A C 1
ATOM 809 O O . PHE A 1 107 ? 12.475 -7.734 -13.124 1.00 96.31 107 PHE A O 1
ATOM 816 N N . GLU A 1 108 ? 11.815 -9.588 -14.197 1.00 95.38 108 GLU A N 1
ATOM 817 C CA . GLU A 1 108 ? 11.008 -10.181 -13.139 1.00 95.38 108 GLU A CA 1
ATOM 818 C C . GLU A 1 108 ? 11.854 -10.537 -11.913 1.00 95.38 108 GLU A C 1
ATOM 820 O O . GLU A 1 108 ? 11.404 -10.358 -10.782 1.00 95.38 108 GLU A O 1
ATOM 825 N N . ASP A 1 109 ? 13.101 -10.971 -12.123 1.00 94.88 109 ASP A N 1
ATOM 826 C CA . ASP A 1 109 ? 14.060 -11.201 -11.037 1.00 94.88 109 ASP A CA 1
ATOM 827 C C . ASP A 1 109 ? 14.402 -9.897 -10.303 1.00 94.88 109 ASP A C 1
ATOM 829 O O . ASP A 1 109 ? 14.448 -9.870 -9.071 1.00 94.88 109 ASP A O 1
ATOM 833 N N . LEU A 1 110 ? 14.617 -8.805 -11.048 1.00 96.50 110 LEU A N 1
ATOM 834 C CA . LEU A 1 110 ? 14.884 -7.482 -10.477 1.00 96.50 110 LEU A CA 1
ATOM 835 C C . LEU A 1 110 ? 13.641 -6.918 -9.782 1.00 96.50 110 LEU A C 1
ATOM 837 O O . LEU A 1 110 ? 13.735 -6.423 -8.663 1.00 96.50 110 LEU A O 1
ATOM 841 N N . LEU A 1 111 ? 12.462 -7.051 -10.391 1.00 97.12 111 LEU A N 1
ATOM 842 C CA . LEU A 1 111 ? 11.206 -6.647 -9.765 1.00 97.12 111 LEU A CA 1
ATOM 843 C C . LEU A 1 111 ? 11.020 -7.373 -8.428 1.00 97.12 111 LEU A C 1
ATOM 845 O O . LEU A 1 111 ? 10.934 -6.724 -7.391 1.00 97.12 111 LEU A O 1
ATOM 849 N N . ARG A 1 112 ? 11.102 -8.709 -8.418 1.00 95.06 112 ARG A N 1
ATOM 850 C CA . ARG A 1 112 ? 10.981 -9.509 -7.191 1.00 95.06 112 ARG A CA 1
ATOM 851 C C . ARG A 1 112 ? 12.035 -9.136 -6.149 1.00 95.06 112 ARG A C 1
ATOM 853 O O . ARG A 1 112 ? 11.752 -9.135 -4.954 1.00 95.06 112 ARG A O 1
ATOM 860 N N . ALA A 1 113 ? 13.259 -8.818 -6.571 1.00 95.06 113 ALA A N 1
ATOM 861 C CA . ALA A 1 113 ? 14.305 -8.374 -5.657 1.00 95.06 113 ALA A CA 1
ATOM 862 C C . ALA A 1 113 ? 14.020 -6.982 -5.064 1.00 95.06 113 ALA A C 1
ATOM 864 O O . ALA A 1 113 ? 14.371 -6.745 -3.903 1.00 95.06 113 ALA A O 1
ATOM 865 N N . ALA A 1 114 ? 13.410 -6.073 -5.829 1.00 96.69 114 ALA A N 1
ATOM 866 C CA . ALA A 1 114 ? 12.963 -4.759 -5.369 1.00 96.69 114 ALA A CA 1
ATOM 867 C C . ALA A 1 114 ? 11.742 -4.854 -4.435 1.00 96.69 114 ALA A C 1
ATOM 869 O O . ALA A 1 114 ? 11.649 -4.094 -3.475 1.00 96.69 114 ALA A O 1
ATOM 870 N N . GLU A 1 115 ? 10.859 -5.821 -4.667 1.00 95.06 115 GLU A N 1
ATOM 871 C CA . GLU A 1 115 ? 9.697 -6.133 -3.823 1.00 95.06 115 GLU A CA 1
ATOM 872 C C . GLU A 1 115 ? 10.005 -7.025 -2.623 1.00 95.06 115 GLU A C 1
ATOM 874 O O . GLU A 1 115 ? 9.115 -7.284 -1.815 1.00 95.06 115 GLU A O 1
ATOM 879 N N . GLY A 1 116 ? 11.245 -7.525 -2.527 1.00 86.25 116 GLY A N 1
ATOM 880 C CA . GLY A 1 116 ? 11.703 -8.405 -1.453 1.00 86.25 116 GLY A CA 1
ATOM 881 C C . GLY A 1 116 ? 11.268 -7.910 -0.069 1.00 86.25 116 GLY A C 1
ATOM 882 O O . GLY A 1 116 ? 10.953 -6.731 0.078 1.00 86.25 116 GLY A O 1
ATOM 883 N N . PRO A 1 117 ? 11.265 -8.791 0.949 1.00 91.12 117 PRO A N 1
ATOM 884 C CA . PRO A 1 117 ? 10.483 -8.601 2.169 1.00 91.12 117 PRO A CA 1
ATOM 885 C C . PRO A 1 117 ? 10.606 -7.174 2.704 1.00 91.12 117 PRO A C 1
ATOM 887 O O . PRO A 1 117 ? 11.705 -6.702 3.013 1.00 91.12 117 PRO A O 1
ATOM 890 N N . LEU A 1 118 ? 9.467 -6.485 2.745 1.00 96.19 118 LEU A N 1
ATOM 891 C CA . LEU A 1 118 ? 9.374 -5.115 3.222 1.00 96.19 118 LEU A CA 1
ATOM 892 C C . LEU A 1 118 ? 9.655 -5.062 4.727 1.00 96.19 118 LEU A C 1
ATOM 894 O O . LEU A 1 118 ? 9.528 -6.058 5.442 1.00 96.19 118 LEU A O 1
ATOM 898 N N . ALA A 1 119 ? 10.030 -3.887 5.226 1.00 96.12 119 ALA A N 1
ATOM 899 C CA . ALA A 1 119 ? 10.292 -3.719 6.647 1.00 96.12 119 ALA A CA 1
ATOM 900 C C . ALA A 1 119 ? 8.974 -3.866 7.439 1.00 96.12 119 ALA A C 1
ATOM 902 O O . ALA A 1 119 ? 8.022 -3.125 7.175 1.00 96.12 119 ALA A O 1
ATOM 903 N N . PRO A 1 120 ? 8.877 -4.808 8.396 1.00 96.00 120 PRO A N 1
ATOM 904 C CA . PRO A 1 120 ? 7.622 -5.081 9.083 1.00 96.00 120 PRO A CA 1
ATOM 905 C C . PRO A 1 120 ? 7.305 -4.023 10.150 1.00 96.00 120 PRO A C 1
ATOM 907 O O . PRO A 1 120 ? 8.176 -3.544 10.886 1.00 96.00 120 PRO A O 1
ATOM 910 N N . VAL A 1 121 ? 6.020 -3.712 10.294 1.00 95.94 121 VAL A N 1
ATOM 911 C CA . VAL A 1 121 ? 5.459 -2.948 11.410 1.00 95.94 121 VAL A CA 1
ATOM 912 C C . VAL A 1 121 ? 4.929 -3.937 12.441 1.00 95.94 121 VAL A C 1
ATOM 914 O O . VAL A 1 121 ? 3.990 -4.691 12.187 1.00 95.94 121 VAL A O 1
ATOM 917 N N . GLN A 1 122 ? 5.546 -3.953 13.621 1.00 93.50 122 GLN A N 1
ATOM 918 C CA . GLN A 1 122 ? 5.181 -4.887 14.678 1.00 93.50 122 GLN A CA 1
ATOM 919 C C . GLN A 1 122 ? 3.759 -4.595 15.185 1.00 93.50 122 GLN A C 1
ATOM 921 O O . GLN A 1 122 ? 3.403 -3.428 15.372 1.00 93.50 122 GLN A O 1
ATOM 926 N N . PRO A 1 123 ? 2.942 -5.631 15.446 1.00 92.19 123 PRO A N 1
ATOM 927 C CA . PRO A 1 123 ? 1.571 -5.457 15.900 1.00 92.19 123 PRO A CA 1
ATOM 928 C C . PRO A 1 123 ? 1.564 -5.019 17.368 1.00 92.19 123 PRO A C 1
ATOM 930 O O . PRO A 1 123 ? 1.506 -5.845 18.277 1.00 92.19 123 PRO A O 1
ATOM 933 N N . ARG A 1 124 ? 1.659 -3.707 17.601 1.00 90.56 124 ARG A N 1
ATOM 934 C CA . ARG A 1 124 ? 1.646 -3.085 18.933 1.00 90.56 124 ARG A CA 1
ATOM 935 C C . ARG A 1 124 ? 0.454 -2.141 19.084 1.00 90.56 124 ARG A C 1
ATOM 937 O O . ARG A 1 124 ? 0.064 -1.488 18.122 1.00 90.56 124 ARG A O 1
ATOM 944 N N . ALA A 1 125 ? -0.098 -2.061 20.289 1.00 86.56 125 ALA A N 1
ATOM 945 C CA . ALA A 1 125 ? -1.094 -1.070 20.695 1.00 86.56 125 ALA A CA 1
ATOM 946 C C . ALA A 1 125 ? -0.441 0.072 21.486 1.00 86.56 125 ALA A C 1
ATOM 948 O O . ALA A 1 125 ? 0.662 -0.070 22.016 1.00 86.56 125 ALA A O 1
ATOM 949 N N . LEU A 1 126 ? -1.150 1.197 21.590 1.00 83.19 126 LEU A N 1
ATOM 950 C CA . LEU A 1 126 ? -0.768 2.337 22.430 1.00 83.19 126 LEU A CA 1
ATOM 951 C C . LEU A 1 126 ? -0.871 2.023 23.921 1.00 83.19 126 LEU A C 1
ATOM 953 O O . LEU A 1 126 ? -0.089 2.530 24.723 1.00 83.19 126 LEU A O 1
ATOM 957 N N . ALA A 1 127 ? -1.867 1.217 24.294 1.00 68.00 127 ALA A N 1
ATOM 958 C CA . ALA A 1 127 ? -2.066 0.802 25.671 1.00 68.00 127 ALA A CA 1
ATOM 959 C C . ALA A 1 127 ? -0.864 -0.036 26.134 1.00 68.00 127 ALA A C 1
ATOM 961 O O . ALA A 1 127 ? -0.364 -0.873 25.383 1.00 68.00 127 ALA A O 1
ATOM 962 N N . GLY A 1 128 ? -0.418 0.179 27.379 1.00 56.81 128 GLY A N 1
ATOM 963 C CA . GLY A 1 128 ? 0.806 -0.386 27.978 1.00 56.81 128 GLY A CA 1
ATOM 964 C C . GLY A 1 128 ? 0.883 -1.917 28.095 1.00 56.81 128 GLY A C 1
ATOM 965 O O . GLY A 1 128 ? 1.687 -2.430 28.865 1.00 56.81 128 GLY A O 1
ATOM 966 N N . THR A 1 129 ? 0.054 -2.650 27.354 1.00 61.53 129 THR A N 1
ATOM 967 C CA . THR A 1 129 ? 0.116 -4.101 27.162 1.00 61.53 129 THR A CA 1
ATOM 968 C C . THR A 1 129 ? 1.148 -4.508 26.107 1.00 61.53 129 THR A C 1
ATOM 970 O O . THR A 1 129 ? 1.566 -5.663 26.079 1.00 61.53 129 THR A O 1
ATOM 973 N N . SER A 1 130 ? 1.582 -3.585 25.241 1.00 73.62 130 SER A N 1
ATOM 974 C CA . SER A 1 130 ? 2.624 -3.859 24.244 1.00 73.62 130 SER A CA 1
ATOM 975 C C . SER A 1 130 ? 4.018 -3.584 24.801 1.00 73.62 130 SER A C 1
ATOM 977 O O . SER A 1 130 ? 4.281 -2.509 25.337 1.00 73.62 130 SER A O 1
ATOM 979 N N . SER A 1 131 ? 4.939 -4.539 24.640 1.00 73.25 131 SER A N 1
ATOM 980 C CA . SER A 1 131 ? 6.351 -4.320 24.970 1.00 73.25 131 SER A CA 1
ATOM 981 C C . SER A 1 131 ? 6.980 -3.257 24.058 1.00 73.25 131 SER A C 1
ATOM 983 O O . SER A 1 131 ? 6.502 -2.991 22.958 1.00 73.25 131 SER A O 1
ATOM 985 N N . LEU A 1 132 ? 8.058 -2.624 24.504 1.00 78.50 132 LEU A N 1
ATOM 986 C CA . LEU A 1 132 ? 8.910 -1.799 23.645 1.00 78.50 132 LEU A CA 1
ATOM 987 C C . LEU A 1 132 ? 9.903 -2.697 22.879 1.00 78.50 132 LEU A C 1
ATOM 989 O O . LEU A 1 132 ? 10.165 -3.813 23.336 1.00 78.50 132 LEU A O 1
ATOM 993 N N . PRO A 1 133 ? 10.494 -2.240 21.756 1.00 87.44 133 PRO A N 1
ATOM 994 C CA . PRO A 1 133 ? 10.295 -0.953 21.075 1.00 87.44 133 PRO A CA 1
ATOM 995 C C . PRO A 1 133 ? 9.187 -0.987 20.005 1.00 87.44 133 PRO A C 1
ATOM 997 O O . PRO A 1 133 ? 8.915 -2.029 19.410 1.00 87.44 133 PRO A O 1
ATOM 1000 N N . PHE A 1 134 ? 8.581 0.168 19.711 1.00 92.06 134 PHE A N 1
ATOM 1001 C CA . PHE A 1 134 ? 7.724 0.341 18.528 1.00 92.06 134 PHE A CA 1
ATOM 1002 C C . PHE A 1 134 ? 8.550 0.374 17.239 1.00 92.06 134 PHE A C 1
ATOM 1004 O O . PHE A 1 134 ? 9.675 0.876 17.239 1.00 92.06 134 PHE A O 1
ATOM 1011 N N . SER A 1 135 ? 7.976 -0.121 16.136 1.00 94.62 135 SER A N 1
ATOM 1012 C CA . SER A 1 135 ? 8.590 -0.006 14.808 1.00 94.62 135 SER A CA 1
ATOM 1013 C C . SER A 1 135 ? 8.790 1.461 14.434 1.00 94.62 135 SER A C 1
ATOM 1015 O O . SER A 1 135 ? 7.866 2.261 14.575 1.00 94.62 135 SER A O 1
ATOM 1017 N N . LEU A 1 136 ? 9.984 1.795 13.943 1.00 94.81 136 LEU A N 1
ATOM 1018 C CA . LEU A 1 136 ? 10.299 3.100 13.371 1.00 94.81 136 LEU A CA 1
ATOM 1019 C C . LEU A 1 136 ? 10.037 3.058 11.861 1.00 94.81 136 LEU A C 1
ATOM 1021 O O . LEU A 1 136 ? 10.529 2.161 11.176 1.00 94.81 136 LEU A O 1
ATOM 1025 N N . VAL A 1 137 ? 9.258 4.010 11.360 1.00 96.56 137 VAL A N 1
ATOM 1026 C CA . VAL A 1 137 ? 8.840 4.099 9.958 1.00 96.56 137 VAL A CA 1
ATOM 1027 C C . VAL A 1 137 ? 9.203 5.478 9.413 1.00 96.56 137 VAL A C 1
ATOM 1029 O O . VAL A 1 137 ? 8.864 6.476 10.044 1.00 96.56 137 VAL A O 1
ATOM 1032 N N . PRO A 1 138 ? 9.850 5.594 8.243 1.00 96.56 138 PRO A N 1
ATOM 1033 C CA . PRO A 1 138 ? 10.114 6.891 7.641 1.00 96.56 138 PRO A CA 1
ATOM 1034 C C . PRO A 1 138 ? 8.834 7.692 7.423 1.00 96.56 138 PRO A C 1
ATOM 1036 O O . PRO A 1 138 ? 7.805 7.173 6.993 1.00 96.56 138 PRO A O 1
ATOM 1039 N N . ARG A 1 139 ? 8.924 8.999 7.657 1.00 95.75 139 ARG A N 1
ATOM 1040 C CA . ARG A 1 139 ? 7.791 9.929 7.565 1.00 95.75 139 ARG A CA 1
ATOM 1041 C C . ARG A 1 139 ? 7.080 9.887 6.212 1.00 95.75 139 ARG A C 1
ATOM 1043 O O . ARG A 1 139 ? 5.870 10.075 6.159 1.00 95.75 139 ARG A O 1
ATOM 1050 N N . ASN A 1 140 ? 7.843 9.640 5.152 1.00 93.75 140 ASN A N 1
ATOM 1051 C CA . ASN A 1 140 ? 7.416 9.577 3.760 1.00 93.75 140 ASN A CA 1
ATOM 1052 C C . ASN A 1 140 ? 7.296 8.144 3.213 1.00 93.75 140 ASN A C 1
ATOM 1054 O O . ASN A 1 140 ? 7.397 7.940 2.003 1.00 93.75 140 ASN A O 1
ATOM 1058 N N . ALA A 1 141 ? 7.171 7.145 4.086 1.00 96.12 141 ALA A N 1
ATOM 1059 C CA . ALA A 1 141 ? 6.932 5.775 3.660 1.00 96.12 141 ALA A CA 1
ATOM 1060 C C . ALA A 1 141 ? 5.494 5.588 3.147 1.00 96.12 141 ALA A C 1
ATOM 1062 O O . ALA A 1 141 ? 4.593 6.377 3.433 1.00 96.12 141 ALA A O 1
ATOM 1063 N N . CYS A 1 142 ? 5.272 4.486 2.441 1.00 97.25 142 CYS A N 1
ATOM 1064 C CA . CYS A 1 142 ? 3.943 3.931 2.234 1.00 97.25 142 CYS A CA 1
ATOM 1065 C C . CYS A 1 142 ? 3.798 2.681 3.101 1.00 97.25 142 CYS A C 1
ATOM 1067 O O . CYS A 1 142 ? 4.683 1.819 3.103 1.00 97.25 142 CYS A O 1
ATOM 1069 N N . LEU A 1 143 ? 2.703 2.603 3.854 1.00 98.38 143 LEU A N 1
ATOM 1070 C CA . LEU A 1 143 ? 2.349 1.426 4.638 1.00 98.38 143 LEU A CA 1
ATOM 1071 C C . LEU A 1 143 ? 1.562 0.459 3.754 1.00 98.38 143 LEU A C 1
ATOM 1073 O O . LEU A 1 143 ? 0.653 0.871 3.036 1.00 98.38 143 LEU A O 1
ATOM 1077 N N . VAL A 1 144 ? 1.878 -0.826 3.856 1.00 98.44 144 VAL A N 1
ATOM 1078 C CA . VAL A 1 144 ? 1.190 -1.919 3.169 1.00 98.44 144 VAL A CA 1
ATOM 1079 C C . VAL A 1 144 ? 0.479 -2.753 4.219 1.00 98.44 144 VAL A C 1
ATOM 1081 O O . VAL A 1 144 ? 1.119 -3.302 5.115 1.00 98.44 144 VAL A O 1
ATOM 1084 N N . LEU A 1 145 ? -0.842 -2.839 4.122 1.00 98.38 145 LEU A N 1
ATOM 1085 C CA . LEU A 1 145 ? -1.683 -3.681 4.963 1.00 98.38 145 LEU A CA 1
ATOM 1086 C C . LEU A 1 145 ? -2.106 -4.882 4.124 1.00 98.38 145 LEU A C 1
ATOM 1088 O O . LEU A 1 145 ? -2.878 -4.712 3.182 1.00 98.38 145 LEU A O 1
ATOM 1092 N N . ARG A 1 146 ? -1.600 -6.077 4.437 1.00 97.62 146 ARG A N 1
ATOM 1093 C CA . ARG A 1 146 ? -1.890 -7.300 3.680 1.00 97.62 146 ARG A CA 1
ATOM 1094 C C . ARG A 1 146 ? -2.888 -8.179 4.418 1.00 97.62 146 ARG A C 1
ATOM 1096 O O . ARG A 1 146 ? -2.644 -8.591 5.555 1.00 97.62 146 ARG A O 1
ATOM 1103 N N . PHE A 1 147 ? -3.972 -8.512 3.733 1.00 97.75 147 PHE A N 1
ATOM 1104 C CA . PHE A 1 147 ? -5.035 -9.370 4.235 1.00 97.75 147 PHE A CA 1
ATOM 1105 C C . PHE A 1 147 ? -4.905 -10.792 3.675 1.00 97.75 147 PHE A C 1
ATOM 1107 O O . PHE A 1 147 ? -4.217 -11.019 2.678 1.00 97.75 147 PHE A O 1
ATOM 1114 N N . ASP A 1 148 ? -5.520 -11.766 4.343 1.00 96.31 148 ASP A N 1
ATOM 1115 C CA . ASP A 1 148 ? -5.528 -13.174 3.918 1.00 96.31 148 ASP A CA 1
ATOM 1116 C C . ASP A 1 148 ? -6.586 -13.490 2.850 1.00 96.31 148 ASP A C 1
ATOM 1118 O O . ASP A 1 148 ? -6.686 -14.635 2.408 1.00 96.31 148 ASP A O 1
ATOM 1122 N N . ASP A 1 149 ? -7.369 -12.504 2.406 1.00 97.50 149 ASP A N 1
ATOM 1123 C CA . ASP A 1 149 ? -8.412 -12.703 1.407 1.00 97.50 149 ASP A CA 1
ATOM 1124 C C . ASP A 1 149 ? -8.575 -11.521 0.440 1.00 97.50 149 ASP A C 1
ATOM 1126 O O . ASP A 1 149 ? -8.017 -10.443 0.646 1.00 97.50 149 ASP A O 1
ATOM 1130 N N . LEU A 1 150 ? -9.335 -11.744 -0.638 1.00 98.19 150 LEU A N 1
ATOM 1131 C CA . LEU A 1 150 ? -9.648 -10.723 -1.640 1.00 98.19 150 LEU A CA 1
ATOM 1132 C C . LEU A 1 150 ? -10.622 -9.688 -1.072 1.00 98.19 150 LEU A C 1
ATOM 1134 O O . LEU A 1 150 ? -11.720 -10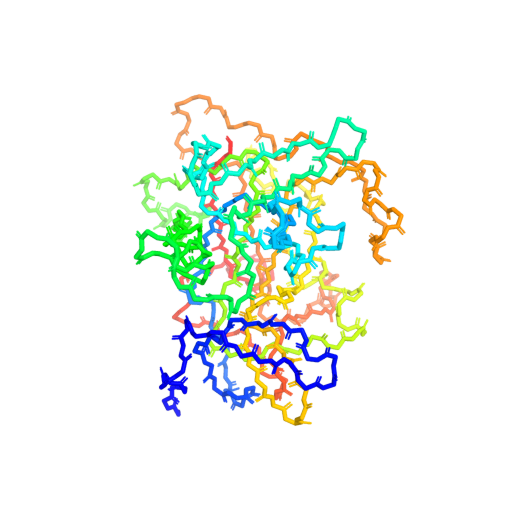.038 -0.628 1.00 98.19 150 LEU A O 1
ATOM 1138 N N . LEU A 1 151 ? -10.220 -8.424 -1.121 1.00 98.38 151 LEU A N 1
ATOM 1139 C CA . LEU A 1 151 ? -10.972 -7.281 -0.624 1.00 98.38 151 LEU A CA 1
ATOM 1140 C C . LEU A 1 151 ? -12.132 -6.938 -1.556 1.00 98.38 151 LEU A C 1
ATOM 1142 O O . LEU A 1 151 ? -12.042 -7.113 -2.768 1.00 98.38 151 LEU A O 1
ATOM 1146 N N . GLU A 1 152 ? -13.213 -6.418 -0.979 1.00 97.50 152 GLU A N 1
ATOM 1147 C CA . GLU A 1 152 ? -14.257 -5.767 -1.764 1.00 97.50 152 GLU A CA 1
ATOM 1148 C C . GLU A 1 152 ? -13.781 -4.376 -2.188 1.00 97.50 152 GLU A C 1
ATOM 1150 O O . GLU A 1 152 ? -13.845 -3.413 -1.425 1.00 97.50 152 GLU A O 1
ATOM 1155 N N . ASP A 1 153 ? -13.269 -4.296 -3.412 1.00 96.25 153 ASP A N 1
ATOM 1156 C CA . ASP A 1 153 ? -12.540 -3.154 -3.957 1.00 96.25 153 ASP A CA 1
ATOM 1157 C C . ASP A 1 153 ? -13.247 -2.477 -5.138 1.00 96.25 153 ASP A C 1
ATOM 1159 O O . ASP A 1 153 ? -12.611 -1.827 -5.975 1.00 96.25 153 ASP A O 1
ATOM 1163 N N . SER A 1 154 ? -14.582 -2.566 -5.202 1.00 94.62 154 SER A N 1
ATOM 1164 C CA . SER A 1 154 ? -15.344 -1.863 -6.234 1.00 94.62 154 SER A CA 1
ATOM 1165 C C . SER A 1 154 ? -15.054 -0.360 -6.252 1.00 94.62 154 SER A C 1
ATOM 1167 O O . SER A 1 154 ? -14.696 0.269 -5.253 1.00 94.62 154 SER A O 1
ATOM 1169 N N . ALA A 1 155 ? -15.306 0.268 -7.402 1.00 91.75 155 ALA A N 1
ATOM 1170 C CA . ALA A 1 155 ? -15.116 1.707 -7.577 1.00 91.75 155 ALA A CA 1
ATOM 1171 C C . ALA A 1 155 ? -15.940 2.570 -6.600 1.00 91.75 155 ALA A C 1
ATOM 1173 O O . ALA A 1 155 ? -15.638 3.752 -6.442 1.00 91.75 155 ALA A O 1
ATOM 1174 N N . ALA A 1 156 ? -17.000 2.021 -5.993 1.00 91.69 156 ALA A N 1
ATOM 1175 C CA . ALA A 1 156 ? -17.741 2.682 -4.924 1.00 91.69 156 ALA A CA 1
ATOM 1176 C C . ALA A 1 156 ? -16.976 2.586 -3.598 1.00 91.69 156 ALA A C 1
ATOM 1178 O O . ALA A 1 156 ? -16.701 3.621 -2.996 1.00 91.69 156 ALA A O 1
ATOM 1179 N N . THR A 1 157 ? -16.557 1.380 -3.198 1.00 92.44 157 THR A N 1
ATOM 1180 C CA . THR A 1 157 ? -15.781 1.157 -1.969 1.00 92.44 157 THR A CA 1
ATOM 1181 C C . THR A 1 157 ? -14.459 1.920 -1.986 1.00 92.44 157 THR A C 1
ATOM 1183 O O . THR A 1 157 ? -14.100 2.550 -0.994 1.00 92.44 157 THR A O 1
ATOM 1186 N N . ALA A 1 158 ? -13.776 1.963 -3.134 1.00 92.19 158 ALA A N 1
ATOM 1187 C CA . ALA A 1 158 ? -12.526 2.700 -3.310 1.00 92.19 158 ALA A CA 1
ATOM 1188 C C . ALA A 1 158 ? -12.661 4.216 -3.060 1.00 92.19 158 ALA A C 1
ATOM 1190 O O . ALA A 1 158 ? -11.702 4.842 -2.619 1.00 92.19 158 ALA A O 1
ATOM 1191 N N . ARG A 1 159 ? -13.837 4.815 -3.307 1.00 90.38 159 ARG A N 1
ATOM 1192 C CA . ARG A 1 159 ? -14.099 6.251 -3.060 1.00 90.38 159 ARG A CA 1
ATOM 1193 C C . ARG A 1 159 ? -14.365 6.593 -1.598 1.00 90.38 159 ARG A C 1
ATOM 1195 O O . ARG A 1 159 ? -14.462 7.767 -1.268 1.00 90.38 159 ARG A O 1
ATOM 1202 N N . SER A 1 160 ? -14.568 5.583 -0.765 1.00 90.56 160 SER A N 1
ATOM 1203 C CA . SER A 1 160 ? -14.866 5.736 0.657 1.00 90.56 160 SER A CA 1
ATOM 1204 C C . SER A 1 160 ? -13.905 4.935 1.533 1.00 90.56 160 SER A C 1
ATOM 1206 O O . SER A 1 160 ? -14.165 4.728 2.719 1.00 90.56 160 SER A O 1
ATOM 1208 N N . LEU A 1 161 ? -12.814 4.432 0.951 1.00 92.25 161 LEU A N 1
ATOM 1209 C CA . LEU A 1 161 ? -11.858 3.558 1.623 1.00 92.25 161 LEU A CA 1
ATOM 1210 C C . LEU A 1 161 ? -11.179 4.271 2.799 1.00 92.25 161 LEU A C 1
ATOM 1212 O O . LEU A 1 161 ? -10.903 3.664 3.829 1.00 92.25 161 LEU A O 1
ATOM 1216 N N . GLU A 1 162 ? -10.982 5.584 2.705 1.00 90.00 162 GLU A N 1
ATOM 1217 C CA . GLU A 1 162 ? -10.438 6.398 3.793 1.00 90.00 162 GLU A CA 1
ATOM 1218 C C . GLU A 1 162 ? -11.341 6.456 5.036 1.00 90.00 162 GLU A C 1
ATOM 1220 O O . GLU A 1 162 ? -10.899 6.911 6.086 1.00 90.00 162 GLU A O 1
ATOM 1225 N N . GLN A 1 163 ? -12.599 6.017 4.930 1.00 90.81 163 GLN A N 1
ATOM 1226 C CA . GLN A 1 163 ? -13.536 5.936 6.054 1.00 90.81 163 GLN A CA 1
ATOM 1227 C C . GLN A 1 163 ? -13.479 4.576 6.756 1.00 90.81 163 GLN A C 1
ATOM 1229 O O . GLN A 1 163 ? -14.019 4.434 7.851 1.00 90.81 163 GLN A O 1
ATOM 1234 N N . THR A 1 164 ? -12.845 3.566 6.148 1.00 93.25 164 THR A N 1
ATOM 1235 C CA . THR A 1 164 ? -12.735 2.222 6.735 1.00 93.25 164 THR A CA 1
ATOM 1236 C C . THR A 1 164 ? -11.508 2.060 7.628 1.00 93.25 164 THR A C 1
ATOM 1238 O O . THR A 1 164 ? -11.327 0.997 8.218 1.00 93.25 164 THR A O 1
ATOM 1241 N N . LEU A 1 165 ? -10.641 3.072 7.698 1.00 93.25 165 LEU A N 1
ATOM 1242 C CA . LEU A 1 165 ? -9.478 3.106 8.576 1.00 93.25 165 LEU A CA 1
ATOM 1243 C C . LEU A 1 165 ? -9.217 4.529 9.065 1.00 93.25 165 LEU A C 1
ATOM 1245 O O . LEU A 1 165 ? -9.550 5.496 8.387 1.00 93.25 165 LEU A O 1
ATOM 1249 N N . SER A 1 166 ? -8.594 4.655 10.232 1.00 92.62 166 SER A N 1
ATOM 1250 C CA . SER A 1 166 ? -8.198 5.943 10.802 1.00 92.62 166 SER A CA 1
ATOM 1251 C C . SER A 1 166 ? -6.711 5.953 11.114 1.00 92.62 166 SER A C 1
ATOM 1253 O O . SER A 1 166 ? -6.161 4.966 11.594 1.00 92.62 166 SER A O 1
ATOM 1255 N N . LEU A 1 167 ? -6.059 7.083 10.854 1.00 94.81 167 LEU A N 1
ATOM 1256 C CA . LEU A 1 167 ? -4.667 7.320 11.212 1.00 94.81 167 LEU A CA 1
ATOM 1257 C C . LEU A 1 167 ? -4.613 8.525 12.148 1.00 94.81 167 LEU A C 1
ATOM 1259 O O . LEU A 1 167 ? -5.163 9.583 11.841 1.00 94.81 167 LEU A O 1
ATOM 1263 N N . HIS A 1 168 ? -3.953 8.364 13.285 1.00 95.75 168 HIS A N 1
ATOM 1264 C CA . HIS A 1 168 ? -3.800 9.390 14.307 1.00 95.75 168 HIS A CA 1
ATOM 1265 C C . HIS A 1 168 ? -2.324 9.646 14.588 1.00 95.75 168 HIS A C 1
ATOM 1267 O O . HIS A 1 168 ? -1.491 8.748 14.468 1.00 95.75 168 HIS A O 1
ATOM 1273 N N . THR A 1 169 ? -2.003 10.872 14.990 1.00 96.81 169 THR A N 1
ATOM 1274 C CA . THR A 1 169 ? -0.645 11.317 15.312 1.00 96.81 169 THR A CA 1
ATOM 1275 C C . THR A 1 169 ? -0.607 12.152 16.593 1.00 96.81 169 THR A C 1
ATOM 1277 O O . THR A 1 169 ? -1.644 12.638 17.054 1.00 96.81 169 THR A O 1
ATOM 1280 N N . GLY A 1 170 ? 0.578 12.298 17.192 1.00 95.06 170 GLY A N 1
ATOM 1281 C CA . GLY A 1 170 ? 0.805 13.088 18.411 1.00 95.06 170 GLY A CA 1
ATOM 1282 C C . GLY A 1 170 ? 1.232 12.251 19.619 1.00 95.06 170 GLY A C 1
ATOM 1283 O O . GLY A 1 170 ? 1.516 11.065 19.491 1.00 95.06 170 GLY A O 1
ATOM 1284 N N . TYR A 1 171 ? 1.278 12.874 20.800 1.00 92.44 171 TYR A N 1
ATOM 1285 C CA . TYR A 1 171 ? 1.687 12.246 22.062 1.00 92.44 171 TYR A CA 1
ATOM 1286 C C . TYR A 1 171 ? 0.635 12.480 23.163 1.00 92.44 171 TYR A C 1
ATOM 1288 O O . TYR A 1 171 ? 0.685 13.521 23.820 1.00 92.44 171 TYR A O 1
ATOM 1296 N N . PRO A 1 172 ? -0.309 11.547 23.398 1.00 90.94 172 PRO A N 1
ATOM 1297 C CA . PRO A 1 172 ? -0.569 10.319 22.633 1.00 90.94 172 PRO A CA 1
ATOM 1298 C C . PRO A 1 172 ? -1.143 10.606 21.230 1.00 90.9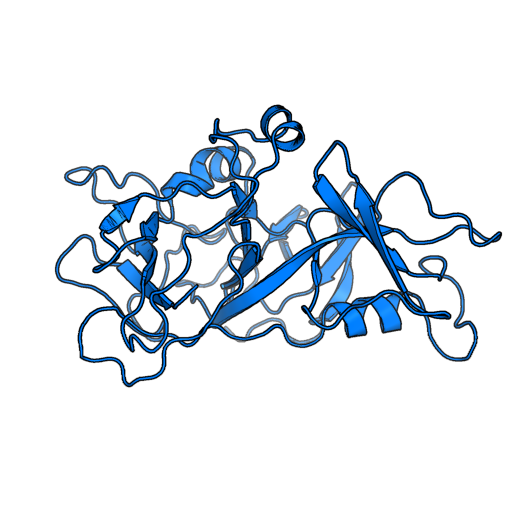4 172 PRO A C 1
ATOM 1300 O O . PRO A 1 172 ? -1.622 11.717 20.985 1.00 90.94 172 PRO A O 1
ATOM 1303 N N . PRO A 1 173 ? -1.116 9.636 20.296 1.00 93.50 173 PRO A N 1
ATOM 1304 C CA . PRO A 1 173 ? -1.575 9.859 18.933 1.00 93.50 173 PRO A CA 1
ATOM 1305 C C . PRO A 1 173 ? -3.097 9.875 18.843 1.00 93.50 173 PRO A C 1
ATOM 1307 O O . PRO A 1 173 ? -3.736 8.853 18.616 1.00 93.50 173 PRO A O 1
ATOM 1310 N N . THR A 1 174 ? -3.667 11.060 19.033 1.00 92.44 174 THR A N 1
ATOM 1311 C CA . THR A 1 174 ? -5.114 11.315 19.022 1.00 92.44 174 THR A CA 1
ATOM 1312 C C . THR A 1 174 ? -5.533 12.314 17.949 1.00 92.44 174 THR A C 1
ATOM 1314 O O . THR A 1 174 ? -6.721 12.453 17.676 1.00 92.44 174 THR A O 1
ATOM 1317 N N . SER A 1 175 ? -4.584 13.015 17.319 1.00 95.19 175 SER A N 1
ATOM 1318 C CA . SER A 1 175 ? -4.887 13.997 16.274 1.00 95.19 175 SER A CA 1
ATOM 1319 C C . SER A 1 175 ? -5.045 13.295 14.923 1.00 95.19 175 SER A C 1
ATOM 1321 O O . SER A 1 175 ? -4.081 12.662 14.483 1.00 95.19 175 SER A O 1
ATOM 1323 N N . PRO A 1 176 ? -6.204 13.394 14.242 1.00 93.94 176 PRO A N 1
ATOM 1324 C CA . PRO A 1 176 ? -6.407 12.757 12.945 1.00 93.94 176 PRO A CA 1
ATOM 1325 C C . PRO A 1 176 ? -5.378 13.210 11.908 1.00 93.94 176 PRO A C 1
ATOM 1327 O O . PRO A 1 176 ? -5.079 14.397 11.779 1.00 93.94 176 PRO A O 1
ATOM 1330 N N . PHE A 1 177 ? -4.880 12.259 11.130 1.00 93.94 177 PHE A N 1
ATOM 1331 C CA . PHE A 1 177 ? -3.978 12.476 10.011 1.00 93.94 177 PHE A CA 1
ATOM 1332 C C . PHE A 1 177 ? -4.636 11.955 8.733 1.00 93.94 177 PHE A C 1
ATOM 1334 O O . PHE A 1 177 ? -5.118 10.825 8.676 1.00 93.94 177 PHE A O 1
ATOM 1341 N N . ARG A 1 178 ? -4.669 12.789 7.692 1.00 91.81 178 ARG A N 1
ATOM 1342 C CA . ARG A 1 178 ? -5.224 12.419 6.386 1.00 91.81 178 ARG A CA 1
ATOM 1343 C C . ARG A 1 178 ? -4.099 11.919 5.485 1.00 91.81 178 ARG A C 1
ATOM 1345 O O . ARG A 1 178 ? -3.224 12.692 5.110 1.00 91.81 178 ARG A O 1
ATOM 1352 N N . ALA A 1 179 ? -4.148 10.634 5.156 1.00 91.94 179 ALA A N 1
ATOM 1353 C CA . ALA A 1 179 ? -3.268 9.974 4.196 1.00 91.94 179 ALA A CA 1
ATOM 1354 C C . ALA A 1 179 ? -4.027 9.680 2.893 1.00 91.94 179 ALA A C 1
ATOM 1356 O O . ALA A 1 179 ? -5.263 9.663 2.884 1.00 91.94 179 ALA A O 1
ATOM 1357 N N . ARG A 1 180 ? -3.300 9.408 1.804 1.00 91.69 180 ARG A N 1
ATOM 1358 C CA . ARG A 1 180 ? -3.895 8.822 0.598 1.00 91.69 180 ARG A CA 1
ATOM 1359 C C . ARG A 1 180 ? -4.025 7.319 0.838 1.00 91.69 180 ARG A C 1
ATOM 1361 O O . ARG A 1 180 ? -3.034 6.640 1.085 1.00 91.69 180 ARG A O 1
ATOM 1368 N N . VAL A 1 181 ? -5.251 6.809 0.774 1.00 94.12 181 VAL A N 1
ATOM 1369 C CA . VAL A 1 181 ? -5.553 5.386 0.970 1.00 94.12 181 VAL A CA 1
ATOM 1370 C C . VAL A 1 181 ? -6.076 4.811 -0.340 1.00 94.12 181 VAL A C 1
ATOM 1372 O O . VAL A 1 181 ? -6.941 5.415 -0.971 1.00 94.12 181 VAL A O 1
ATOM 1375 N N . LEU A 1 182 ? -5.546 3.667 -0.762 1.00 94.69 182 LEU A N 1
ATOM 1376 C CA . LEU A 1 182 ? -5.970 2.977 -1.979 1.00 94.69 182 LEU A CA 1
ATOM 1377 C C . LEU A 1 182 ? -5.830 1.461 -1.830 1.00 94.69 182 LEU A C 1
ATOM 1379 O O . LEU A 1 182 ? -5.021 0.979 -1.042 1.00 94.69 182 LEU A O 1
ATOM 1383 N N . PHE A 1 183 ? -6.595 0.707 -2.612 1.00 97.75 183 PHE A N 1
ATOM 1384 C CA . PHE A 1 183 ? -6.312 -0.709 -2.824 1.00 97.75 183 PHE A CA 1
ATOM 1385 C C . PHE A 1 183 ? -5.041 -0.855 -3.662 1.00 97.75 183 PHE A C 1
ATOM 1387 O O . PHE A 1 183 ? -4.830 -0.075 -4.592 1.00 97.75 183 PHE A O 1
ATOM 1394 N N . ASP A 1 184 ? -4.198 -1.835 -3.339 1.00 97.69 184 ASP A N 1
ATOM 1395 C CA . ASP A 1 184 ? -2.984 -2.098 -4.113 1.00 97.69 184 ASP A CA 1
ATOM 1396 C C . ASP A 1 184 ? -3.372 -2.657 -5.491 1.00 97.69 184 ASP A C 1
ATOM 1398 O O . ASP A 1 184 ? -3.931 -3.760 -5.565 1.00 97.69 184 ASP A O 1
ATOM 1402 N N . PRO A 1 185 ? -3.085 -1.941 -6.593 1.00 96.56 185 PRO A N 1
ATOM 1403 C CA . PRO A 1 185 ? -3.454 -2.402 -7.922 1.00 96.56 185 PRO A CA 1
ATOM 1404 C C . PRO A 1 185 ? -2.534 -3.519 -8.429 1.00 96.56 185 PRO A C 1
ATOM 1406 O O . PRO A 1 185 ? -2.793 -4.062 -9.503 1.00 96.56 185 PRO A O 1
ATOM 1409 N N . ASN A 1 186 ? -1.454 -3.842 -7.718 1.00 97.62 186 ASN A N 1
ATOM 1410 C CA . ASN A 1 186 ? -0.409 -4.747 -8.180 1.00 97.62 186 ASN A CA 1
ATOM 1411 C C . ASN A 1 186 ? -0.436 -6.096 -7.462 1.00 97.62 186 ASN A C 1
ATOM 1413 O O . ASN A 1 186 ? 0.146 -7.039 -7.984 1.00 97.62 186 ASN A O 1
ATOM 1417 N N . HIS A 1 187 ? -1.113 -6.217 -6.317 1.00 97.81 187 HIS A N 1
ATOM 1418 C CA . HIS A 1 187 ? -1.124 -7.436 -5.506 1.00 97.81 187 HIS A CA 1
ATOM 1419 C C . HIS A 1 187 ? -2.533 -7.925 -5.217 1.00 97.81 187 HIS A C 1
ATOM 1421 O O . HIS A 1 187 ? -3.362 -7.180 -4.693 1.00 97.81 187 HIS A O 1
ATOM 1427 N N . GLY A 1 188 ? -2.803 -9.188 -5.537 1.00 97.31 188 GLY A N 1
ATOM 1428 C CA . GLY A 1 188 ? -4.129 -9.746 -5.320 1.00 97.31 188 GLY A CA 1
ATOM 1429 C C . GLY A 1 188 ? -4.370 -11.072 -6.020 1.00 97.31 188 GLY A C 1
ATOM 1430 O O . GLY A 1 188 ? -3.470 -11.901 -6.152 1.00 97.31 188 GLY A O 1
ATOM 1431 N N . GLY A 1 189 ? -5.600 -11.272 -6.481 1.00 96.81 189 GLY A N 1
ATOM 1432 C CA . GLY A 1 189 ? -6.020 -12.478 -7.188 1.00 96.81 189 GLY A CA 1
ATOM 1433 C C . GLY A 1 189 ? -7.241 -12.237 -8.066 1.00 96.81 189 GLY A C 1
ATOM 1434 O O . GLY A 1 189 ? -7.778 -11.134 -8.122 1.00 96.81 189 GLY A O 1
ATOM 1435 N N . VAL A 1 190 ? -7.680 -13.279 -8.772 1.00 96.19 190 VAL A N 1
ATOM 1436 C CA . VAL A 1 190 ? -8.850 -13.211 -9.659 1.00 96.19 190 VAL A CA 1
ATOM 1437 C C . VAL A 1 190 ? -10.014 -13.991 -9.060 1.00 96.19 190 VAL A C 1
ATOM 1439 O O . VAL A 1 190 ? -9.880 -15.169 -8.727 1.00 96.19 190 VAL A O 1
ATOM 1442 N N . SER A 1 191 ? -11.176 -13.346 -8.972 1.00 95.81 191 SER A N 1
ATOM 1443 C CA . SER A 1 191 ? -12.447 -13.963 -8.582 1.00 95.81 191 SER A CA 1
ATOM 1444 C C . SER A 1 191 ? -13.578 -13.348 -9.399 1.00 95.81 191 SER A C 1
ATOM 1446 O O . SER A 1 191 ? -13.510 -12.189 -9.785 1.00 95.81 191 SER A O 1
ATOM 1448 N N . GLY A 1 192 ? -14.582 -14.145 -9.771 1.00 93.44 192 GLY A N 1
ATOM 1449 C CA . GLY A 1 192 ? -15.703 -13.653 -10.585 1.00 93.44 192 GLY A CA 1
ATOM 1450 C C . GLY A 1 192 ? -15.315 -13.061 -11.952 1.00 93.44 192 GLY A C 1
ATOM 1451 O O . GLY A 1 192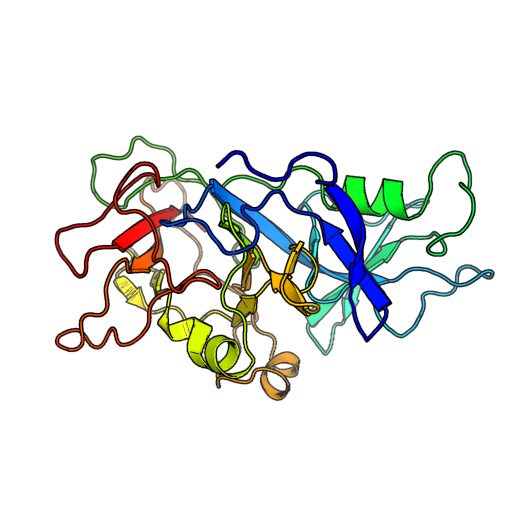 ? -16.106 -12.332 -12.537 1.00 93.44 192 GLY A O 1
ATOM 1452 N N . GLY A 1 193 ? -14.115 -13.359 -12.467 1.00 93.94 193 GLY A N 1
ATOM 1453 C CA . GLY A 1 193 ? -13.609 -12.803 -13.728 1.00 93.94 193 GLY A CA 1
ATOM 1454 C C . GLY A 1 193 ? -12.982 -11.409 -13.618 1.00 93.94 193 GLY A C 1
ATOM 1455 O O . GLY A 1 193 ? -12.651 -10.835 -14.651 1.00 93.94 193 GLY A O 1
ATOM 1456 N N . ALA A 1 194 ? -12.782 -10.884 -12.407 1.00 95.81 194 ALA A N 1
ATOM 1457 C CA . ALA A 1 194 ? -12.122 -9.606 -12.155 1.00 95.81 194 ALA A CA 1
ATOM 1458 C C . ALA A 1 194 ? -10.925 -9.773 -11.206 1.00 95.81 194 ALA A C 1
ATOM 1460 O O . ALA A 1 194 ? -10.860 -10.722 -10.421 1.00 95.81 194 ALA A O 1
ATOM 1461 N N . PHE A 1 195 ? -9.953 -8.866 -11.322 1.00 97.06 195 PHE A N 1
ATOM 1462 C CA . PHE A 1 195 ? -8.876 -8.732 -10.344 1.00 97.06 195 PHE A CA 1
ATOM 1463 C C . PHE A 1 195 ? -9.408 -8.041 -9.090 1.00 97.06 195 PHE A C 1
ATOM 1465 O O . PHE A 1 195 ? -10.138 -7.059 -9.209 1.00 97.06 195 PHE A O 1
ATOM 1472 N N . HIS A 1 196 ? -8.983 -8.534 -7.931 1.00 97.94 196 HIS A N 1
ATOM 1473 C CA . HIS A 1 196 ? -9.276 -7.952 -6.631 1.00 97.94 196 HIS A CA 1
ATOM 1474 C C . HIS A 1 196 ? -8.013 -7.899 -5.780 1.00 97.94 196 HIS A C 1
ATOM 1476 O O . HIS A 1 196 ? -7.230 -8.858 -5.760 1.00 97.94 196 HIS A O 1
ATOM 1482 N N . SER A 1 197 ? -7.829 -6.795 -5.064 1.00 98.12 197 SER A N 1
ATOM 1483 C CA . SER A 1 197 ? -6.664 -6.598 -4.209 1.00 98.12 197 SER A CA 1
ATOM 1484 C C . SER A 1 197 ? -6.737 -7.424 -2.924 1.00 98.12 197 SER A C 1
ATOM 1486 O O . SER A 1 197 ? -7.803 -7.634 -2.352 1.00 98.12 197 SER A O 1
ATOM 1488 N N . THR A 1 198 ? -5.583 -7.857 -2.428 1.00 98.12 198 THR A N 1
ATOM 1489 C CA . THR A 1 198 ? -5.400 -8.397 -1.064 1.00 98.12 198 THR A CA 1
ATOM 1490 C C . THR A 1 198 ? -4.793 -7.365 -0.119 1.00 98.12 198 THR A C 1
ATOM 1492 O O . THR A 1 198 ? -4.546 -7.669 1.051 1.00 98.12 198 THR A O 1
ATOM 1495 N N . ARG A 1 199 ? -4.481 -6.155 -0.607 1.00 98.19 199 ARG A N 1
ATOM 1496 C CA . ARG A 1 199 ? -3.720 -5.164 0.153 1.00 98.19 199 ARG A CA 1
ATOM 1497 C C . ARG A 1 199 ? -4.348 -3.779 0.100 1.00 98.19 199 ARG A C 1
ATOM 1499 O O . ARG A 1 199 ? -4.910 -3.352 -0.904 1.00 98.19 199 ARG A O 1
ATOM 1506 N N . VAL A 1 200 ? -4.184 -3.046 1.193 1.00 98.38 200 VAL A N 1
ATOM 1507 C CA . VAL A 1 200 ? -4.457 -1.609 1.259 1.00 98.38 200 VAL A CA 1
ATOM 1508 C C . VAL A 1 200 ? -3.133 -0.878 1.425 1.00 98.38 200 VAL A C 1
ATOM 1510 O O . VAL A 1 200 ? -2.320 -1.233 2.280 1.00 98.38 200 VAL A O 1
ATOM 1513 N N . LEU A 1 201 ? -2.929 0.150 0.610 1.00 98.12 201 LEU A N 1
ATOM 1514 C CA . LEU A 1 201 ? -1.799 1.060 0.690 1.00 98.12 201 LEU A CA 1
ATOM 1515 C C . LEU A 1 201 ? -2.229 2.329 1.422 1.00 98.12 201 LEU A C 1
ATOM 1517 O O . LEU A 1 201 ? -3.255 2.930 1.095 1.00 98.12 201 LEU A O 1
ATOM 1521 N N . VAL A 1 202 ? -1.425 2.747 2.396 1.00 97.31 202 VAL A N 1
ATOM 1522 C CA . VAL A 1 202 ? -1.562 4.038 3.075 1.00 97.31 202 VAL A CA 1
ATOM 1523 C C . VAL A 1 202 ? -0.317 4.851 2.753 1.00 97.31 202 VAL A C 1
ATOM 1525 O O . VAL A 1 202 ? 0.743 4.668 3.355 1.00 97.31 202 VAL A O 1
ATOM 1528 N N . ASP A 1 203 ? -0.439 5.718 1.755 1.00 94.75 203 ASP A N 1
ATOM 1529 C CA . ASP A 1 203 ? 0.603 6.657 1.364 1.00 94.75 203 ASP A CA 1
ATOM 1530 C C . ASP A 1 203 ? 0.564 7.869 2.293 1.00 94.75 203 ASP A C 1
ATOM 1532 O O . ASP A 1 203 ? -0.411 8.630 2.360 1.00 94.75 203 ASP A O 1
ATOM 1536 N N . LEU A 1 204 ? 1.634 7.996 3.072 1.00 95.31 204 LEU A N 1
ATOM 1537 C CA . LEU A 1 204 ? 1.755 9.012 4.104 1.00 95.31 204 LEU A CA 1
ATOM 1538 C C . LEU A 1 204 ? 2.077 10.379 3.508 1.00 95.31 204 LEU A C 1
ATOM 1540 O O . LEU A 1 204 ? 1.896 11.385 4.192 1.00 95.31 204 LEU A O 1
ATOM 1544 N N . THR A 1 205 ? 2.512 10.425 2.247 1.00 92.00 205 THR A N 1
ATOM 1545 C CA . THR A 1 205 ? 2.753 11.660 1.506 1.00 92.00 205 THR A CA 1
ATOM 1546 C C . THR A 1 205 ? 1.745 11.851 0.392 1.00 92.00 205 THR A C 1
ATOM 1548 O O . THR A 1 205 ? 1.232 10.908 -0.183 1.00 92.00 205 THR A O 1
ATOM 1551 N N . ILE A 1 206 ? 1.443 13.106 0.087 1.00 88.44 206 ILE A N 1
ATOM 1552 C CA . ILE A 1 206 ? 0.555 13.469 -1.011 1.00 88.44 206 ILE A CA 1
ATOM 1553 C C . ILE A 1 206 ? 1.144 14.701 -1.668 1.00 88.44 206 ILE A C 1
ATOM 1555 O O . ILE A 1 206 ? 1.228 15.771 -1.049 1.00 88.44 206 ILE A O 1
ATOM 1559 N N . SER A 1 207 ? 1.585 14.569 -2.911 1.00 84.88 207 SER A N 1
ATOM 1560 C CA . SER A 1 207 ? 2.097 15.707 -3.653 1.00 84.88 207 SER A CA 1
ATOM 1561 C C . SER A 1 207 ? 0.951 16.596 -4.155 1.00 84.88 207 SER A C 1
ATOM 1563 O O . SER A 1 207 ? -0.150 16.112 -4.427 1.00 84.88 207 SER A O 1
ATOM 1565 N N . PRO A 1 208 ? 1.186 17.907 -4.348 1.00 81.12 208 PRO A N 1
ATOM 1566 C CA . PRO A 1 208 ? 0.182 18.788 -4.944 1.00 81.12 208 PRO A CA 1
ATOM 1567 C C . PRO A 1 208 ? -0.296 18.323 -6.328 1.00 81.12 208 PRO A C 1
ATOM 1569 O O . PRO A 1 208 ? -1.460 18.510 -6.671 1.00 81.12 208 PRO A O 1
ATOM 1572 N N . ALA A 1 209 ? 0.586 17.695 -7.113 1.00 80.31 209 ALA A N 1
ATOM 1573 C CA . ALA A 1 209 ? 0.256 17.181 -8.441 1.00 80.31 209 ALA A CA 1
ATOM 1574 C C . ALA A 1 209 ? -0.639 15.932 -8.389 1.00 80.31 209 ALA A C 1
ATOM 1576 O O . ALA A 1 209 ? -1.350 15.643 -9.348 1.00 80.31 209 ALA A O 1
ATOM 1577 N N . GLU A 1 210 ? -0.613 15.189 -7.282 1.00 80.81 210 GLU A N 1
ATOM 1578 C CA . GLU A 1 210 ? -1.402 13.970 -7.111 1.00 80.81 210 GLU A CA 1
ATOM 1579 C C . GLU A 1 210 ? -2.857 14.253 -6.768 1.00 80.81 210 GLU A C 1
ATOM 1581 O O . GLU A 1 210 ? -3.714 13.467 -7.159 1.00 80.81 210 GLU A O 1
ATOM 1586 N N . ILE A 1 211 ? -3.149 15.393 -6.130 1.00 80.75 211 ILE A N 1
ATOM 1587 C CA . ILE A 1 211 ? -4.501 15.760 -5.675 1.00 80.75 211 ILE A CA 1
ATOM 1588 C C . ILE A 1 211 ? -5.527 15.665 -6.805 1.00 80.75 211 ILE A C 1
ATOM 1590 O O . ILE A 1 211 ? -6.627 15.169 -6.586 1.00 80.75 211 ILE A O 1
ATOM 1594 N N . ALA A 1 212 ? -5.165 16.087 -8.022 1.00 73.81 212 ALA A N 1
ATOM 1595 C CA . ALA A 1 212 ? -6.069 16.066 -9.172 1.00 73.81 212 ALA A CA 1
ATOM 1596 C C . ALA A 1 212 ? -6.551 14.652 -9.558 1.00 73.81 212 ALA A C 1
ATOM 1598 O O . ALA A 1 212 ? -7.570 14.520 -10.232 1.00 73.81 212 ALA A O 1
ATOM 1599 N N . GLY A 1 213 ? -5.822 13.606 -9.155 1.00 72.31 213 GLY A N 1
ATOM 1600 C CA . GLY A 1 213 ? -6.150 12.206 -9.426 1.00 72.31 213 GLY A CA 1
ATOM 1601 C C . GLY A 1 213 ? -6.732 11.443 -8.234 1.00 72.31 213 GLY A C 1
ATOM 1602 O O . GLY A 1 213 ? -7.033 10.260 -8.383 1.00 72.31 213 GLY A O 1
ATOM 1603 N N . ILE A 1 214 ? -6.875 12.068 -7.061 1.00 76.44 214 ILE A N 1
ATOM 1604 C CA . ILE A 1 214 ? -7.415 11.403 -5.869 1.00 76.44 214 ILE A CA 1
ATOM 1605 C C . ILE A 1 214 ? -8.926 11.622 -5.832 1.00 76.44 214 ILE A C 1
ATOM 1607 O O . ILE A 1 214 ? -9.405 12.753 -5.862 1.00 76.44 214 ILE A O 1
ATOM 1611 N N . ALA A 1 215 ? -9.682 10.524 -5.764 1.00 71.38 215 ALA A N 1
ATOM 1612 C CA . ALA A 1 215 ? -11.142 10.574 -5.779 1.00 71.38 215 ALA A CA 1
ATOM 1613 C C . ALA A 1 215 ? -11.726 11.310 -4.561 1.00 71.38 215 ALA A C 1
ATOM 1615 O O . ALA A 1 215 ? -12.735 12.005 -4.685 1.00 71.38 215 ALA A O 1
ATOM 1616 N N . THR A 1 216 ? -11.068 11.186 -3.407 1.00 72.25 216 THR A N 1
ATOM 1617 C CA . THR A 1 216 ? -11.434 11.873 -2.167 1.00 72.25 216 THR A CA 1
ATOM 1618 C C . THR A 1 216 ? -10.510 13.073 -1.944 1.00 72.25 216 THR A C 1
ATOM 1620 O O . THR A 1 216 ? -9.296 12.886 -1.857 1.00 72.25 216 THR A O 1
ATOM 1623 N N . PRO A 1 217 ? -11.036 14.306 -1.810 1.00 75.44 217 PRO A N 1
ATOM 1624 C CA . PRO A 1 217 ? -10.207 15.476 -1.548 1.00 75.44 217 PRO A CA 1
ATOM 1625 C C . PRO A 1 217 ? -9.382 15.309 -0.268 1.00 75.44 217 PRO A C 1
ATOM 1627 O O . PRO A 1 217 ? -9.917 15.216 0.837 1.00 75.44 217 PRO A O 1
ATOM 1630 N N . VAL A 1 218 ? -8.064 15.308 -0.426 1.00 81.69 218 VAL A N 1
ATOM 1631 C CA . VAL A 1 218 ? -7.080 15.231 0.656 1.00 81.69 218 VAL A CA 1
ATOM 1632 C C . VAL A 1 218 ? -6.129 16.421 0.539 1.00 81.69 218 VAL A C 1
ATOM 1634 O O . VAL A 1 218 ? -5.749 16.793 -0.576 1.00 81.69 218 VAL A O 1
ATOM 1637 N N . PRO A 1 219 ? -5.761 17.071 1.657 1.00 86.25 219 PRO A N 1
ATOM 1638 C CA . PRO A 1 219 ? -4.822 18.182 1.609 1.00 86.25 219 PRO A CA 1
ATOM 1639 C C . PRO A 1 219 ? -3.436 17.692 1.153 1.00 86.25 219 PRO A C 1
ATOM 1641 O O . PRO A 1 219 ? -3.045 16.575 1.502 1.00 86.25 219 PRO A O 1
ATOM 1644 N N . PRO A 1 220 ? -2.665 18.513 0.412 1.00 88.25 220 PRO A N 1
ATOM 1645 C CA . PRO A 1 220 ? -1.291 18.166 0.074 1.00 88.25 220 PRO A CA 1
ATOM 1646 C C . PRO A 1 220 ? -0.475 17.971 1.351 1.00 88.25 220 PRO A C 1
ATOM 1648 O O . PRO A 1 220 ? -0.523 18.796 2.265 1.00 88.25 220 PRO A O 1
ATOM 1651 N N . ASN A 1 221 ? 0.326 16.913 1.377 1.00 90.06 221 ASN A N 1
ATOM 1652 C CA . ASN A 1 221 ? 1.282 16.642 2.438 1.00 90.06 221 ASN A CA 1
ATOM 1653 C C . ASN A 1 221 ? 2.581 16.069 1.848 1.00 90.06 221 ASN A C 1
ATOM 1655 O O . ASN A 1 221 ? 2.781 14.857 1.847 1.00 90.06 221 ASN A O 1
ATOM 1659 N N . PRO A 1 222 ? 3.502 16.910 1.350 1.00 88.50 222 PRO A N 1
ATOM 1660 C CA . PRO A 1 222 ? 4.739 16.421 0.743 1.00 88.50 222 PRO A CA 1
ATOM 1661 C C . PRO A 1 222 ? 5.773 15.922 1.768 1.00 88.50 222 PRO A C 1
ATOM 1663 O O . PRO A 1 222 ? 6.809 15.393 1.368 1.00 88.50 222 PRO A O 1
ATOM 1666 N N . VAL A 1 223 ? 5.534 16.133 3.070 1.00 90.31 223 VAL A N 1
ATOM 1667 C CA . VAL A 1 223 ? 6.490 15.825 4.148 1.00 90.31 223 VAL A CA 1
ATOM 1668 C C . VAL A 1 223 ? 6.190 14.476 4.796 1.00 90.31 223 VAL A C 1
ATOM 1670 O O . VAL A 1 223 ? 7.116 13.732 5.118 1.00 90.31 223 VAL A O 1
ATOM 1673 N N . GLY A 1 224 ? 4.908 14.165 4.979 1.00 93.81 224 GLY A N 1
ATOM 1674 C CA . GLY A 1 224 ? 4.454 12.913 5.558 1.00 93.81 224 GLY A CA 1
ATOM 1675 C C . GLY A 1 224 ? 4.075 13.019 7.032 1.00 93.81 224 GLY A C 1
ATOM 1676 O O . GLY A 1 224 ? 3.568 14.054 7.473 1.00 93.81 224 GLY A O 1
ATOM 1677 N N . LEU A 1 225 ? 4.292 11.950 7.799 1.00 96.50 225 LEU A N 1
ATOM 1678 C CA . LEU A 1 225 ? 4.021 11.916 9.243 1.00 96.50 225 LEU A CA 1
ATOM 1679 C C . LEU A 1 225 ? 4.848 12.971 10.007 1.00 96.50 225 LEU A C 1
ATOM 1681 O O . LEU A 1 225 ? 5.889 13.406 9.514 1.00 96.50 225 LEU A O 1
ATOM 1685 N N . PRO A 1 226 ? 4.451 13.414 11.211 1.00 96.38 226 PRO A N 1
ATOM 1686 C CA . PRO A 1 226 ? 5.332 14.184 12.094 1.00 96.38 226 PRO A CA 1
ATOM 1687 C C . PRO A 1 226 ? 6.504 13.324 12.595 1.00 96.38 226 PRO A C 1
ATOM 1689 O O . PRO A 1 226 ? 6.366 12.114 12.735 1.00 96.38 226 PRO A O 1
ATOM 1692 N N . ALA A 1 227 ? 7.657 13.934 12.875 1.00 95.81 227 ALA A N 1
ATOM 1693 C CA . ALA A 1 227 ? 8.784 13.208 13.461 1.00 95.81 227 ALA A CA 1
ATOM 1694 C C . ALA A 1 227 ? 8.495 12.846 14.925 1.00 95.81 227 ALA A C 1
ATOM 1696 O O . ALA A 1 227 ? 7.904 13.640 15.664 1.00 95.81 227 ALA A O 1
ATOM 1697 N N . SER A 1 228 ? 8.941 11.671 15.347 1.00 95.00 228 SER A N 1
ATOM 1698 C CA . SER A 1 228 ? 8.947 11.279 16.745 1.00 95.00 228 SER A CA 1
ATOM 1699 C C . SER A 1 228 ? 10.000 12.064 17.527 1.00 95.00 228 SER A C 1
ATOM 1701 O O . SER A 1 228 ? 11.040 12.466 17.005 1.00 95.00 228 SER A O 1
ATOM 1703 N N . ILE A 1 229 ? 9.723 12.288 18.810 1.00 92.88 229 ILE A N 1
ATOM 1704 C CA . ILE A 1 229 ? 10.680 12.821 19.771 1.00 92.88 229 ILE A CA 1
ATOM 1705 C C . ILE A 1 229 ? 11.867 11.840 19.837 1.00 92.88 229 ILE A C 1
ATOM 1707 O O . ILE A 1 229 ? 11.650 10.634 20.030 1.00 92.88 229 ILE A O 1
ATOM 1711 N N . PRO A 1 230 ? 13.111 12.329 19.674 1.00 87.50 230 PRO A N 1
ATOM 1712 C CA . PRO A 1 230 ? 14.308 11.514 19.846 1.00 87.50 230 PRO A CA 1
ATOM 1713 C C . PRO A 1 230 ? 14.299 10.797 21.199 1.00 87.50 230 PRO A C 1
ATOM 1715 O O . PRO A 1 230 ? 13.882 11.371 22.201 1.00 87.50 230 PRO A O 1
ATOM 1718 N N . ASP A 1 231 ? 14.706 9.527 21.212 1.00 83.19 231 ASP A N 1
ATOM 1719 C CA . ASP A 1 231 ? 14.817 8.679 22.414 1.00 83.19 231 ASP A CA 1
ATOM 1720 C C . ASP A 1 231 ? 13.521 8.418 23.208 1.00 83.19 231 ASP A C 1
ATOM 1722 O O . ASP A 1 231 ? 13.518 7.611 24.139 1.00 83.19 231 ASP A O 1
ATOM 1726 N N . ALA A 1 232 ? 12.391 9.009 22.811 1.00 85.56 232 ALA A N 1
ATOM 1727 C CA . ALA A 1 232 ? 11.098 8.730 23.416 1.00 85.56 232 ALA A CA 1
ATOM 1728 C C . ALA A 1 232 ? 10.638 7.306 23.053 1.00 85.56 232 ALA A C 1
ATOM 1730 O O . ALA A 1 232 ? 10.524 6.980 21.867 1.00 85.56 232 ALA A O 1
ATOM 1731 N N . PRO A 1 233 ? 10.339 6.438 24.034 1.00 87.19 233 PRO A N 1
ATOM 1732 C CA . PRO A 1 233 ? 9.880 5.085 23.747 1.00 87.19 233 PRO A CA 1
ATOM 1733 C C . PRO A 1 233 ? 8.438 5.037 23.231 1.00 87.19 233 PRO A C 1
ATOM 1735 O O . PRO A 1 233 ? 8.020 3.995 22.743 1.00 87.19 233 PRO A O 1
ATOM 1738 N N . GLN A 1 234 ? 7.657 6.112 23.357 1.00 90.44 234 GLN A N 1
ATOM 1739 C CA . GLN A 1 234 ? 6.240 6.124 22.999 1.00 90.44 234 GLN A CA 1
ATOM 1740 C C . 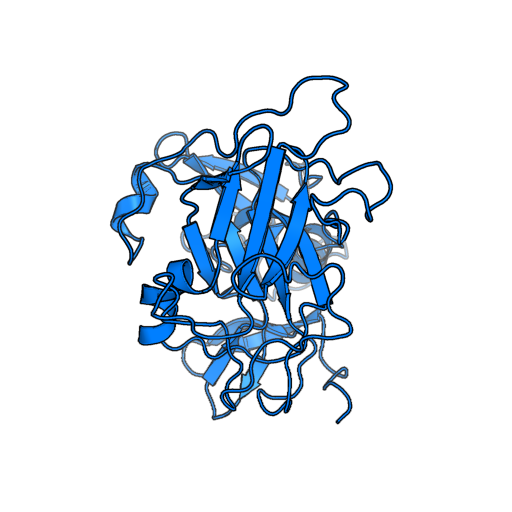GLN A 1 234 ? 6.020 6.203 21.482 1.00 90.44 234 GLN A C 1
ATOM 1742 O O . GLN A 1 234 ? 6.730 6.911 20.766 1.00 90.44 234 GLN A O 1
ATOM 1747 N N . ALA A 1 235 ? 4.976 5.524 21.007 1.00 93.94 235 ALA A N 1
ATOM 1748 C CA . ALA A 1 235 ? 4.444 5.723 19.666 1.00 93.94 235 ALA A CA 1
ATOM 1749 C C . ALA A 1 235 ? 3.862 7.136 19.508 1.00 93.94 235 ALA A C 1
ATOM 1751 O O . ALA A 1 235 ? 3.211 7.653 20.418 1.00 93.94 235 ALA A O 1
ATOM 1752 N N . ASN A 1 236 ? 4.066 7.725 18.331 1.00 95.50 236 ASN A N 1
ATOM 1753 C CA . ASN A 1 236 ? 3.478 9.008 17.938 1.00 95.50 236 ASN A CA 1
ATOM 1754 C C . ASN A 1 236 ? 2.499 8.883 16.775 1.00 95.50 236 ASN A C 1
ATOM 1756 O O . ASN A 1 236 ? 2.037 9.899 16.252 1.00 95.50 236 ASN A O 1
ATOM 1760 N N . VAL A 1 237 ? 2.218 7.647 16.361 1.00 96.88 237 VAL A N 1
ATOM 1761 C CA . VAL A 1 237 ? 1.335 7.298 15.256 1.00 96.88 237 VAL A CA 1
ATOM 1762 C C . VAL A 1 237 ? 0.519 6.073 15.653 1.00 96.88 237 VAL A C 1
ATOM 1764 O O . VAL A 1 237 ? 1.060 5.131 16.236 1.00 96.88 237 VAL A O 1
ATOM 1767 N N . SER A 1 238 ? -0.770 6.082 15.328 1.00 95.56 238 SER A N 1
ATOM 1768 C CA . SER A 1 238 ? -1.684 4.954 15.519 1.00 95.56 238 SER A CA 1
ATOM 1769 C C . SER A 1 238 ? -2.569 4.785 14.293 1.00 95.56 238 SER A C 1
ATOM 1771 O O . SER A 1 238 ? -3.254 5.727 13.902 1.00 95.56 238 SER A O 1
ATOM 1773 N N . LEU A 1 239 ? -2.551 3.598 13.694 1.00 95.81 239 LEU A N 1
ATOM 1774 C CA . LEU A 1 239 ? -3.493 3.175 12.665 1.00 95.81 239 LEU A CA 1
ATOM 1775 C C . LEU A 1 239 ? -4.554 2.275 13.293 1.00 95.81 239 LEU A C 1
ATOM 1777 O O . LEU A 1 239 ? -4.227 1.360 14.051 1.00 95.81 239 LEU A O 1
ATOM 1781 N N . GLU A 1 240 ? -5.813 2.517 12.948 1.00 94.31 240 GLU A N 1
ATOM 1782 C CA . GLU A 1 240 ? -6.969 1.810 13.489 1.00 94.31 240 GLU A CA 1
ATOM 1783 C C . GLU A 1 240 ? -7.887 1.315 12.371 1.00 94.31 240 GLU A C 1
ATOM 1785 O O . GLU A 1 240 ? -8.256 2.077 11.476 1.00 94.31 240 GLU A O 1
ATOM 1790 N N . LEU A 1 241 ? -8.261 0.034 12.435 1.00 94.88 241 LEU A N 1
ATOM 1791 C CA . LEU A 1 241 ? -9.223 -0.607 11.534 1.00 94.88 241 LEU A CA 1
ATOM 1792 C C . LEU A 1 241 ? -10.430 -1.080 12.358 1.00 94.88 241 LEU A C 1
ATOM 1794 O O . LEU A 1 241 ? -10.300 -2.032 13.131 1.00 94.88 241 LEU A O 1
ATOM 1798 N N . PRO A 1 242 ? -11.592 -0.427 12.239 1.00 93.81 242 PRO A N 1
ATOM 1799 C CA . PRO A 1 242 ? -12.797 -0.808 12.967 1.00 93.81 242 PRO A CA 1
ATOM 1800 C C . PRO A 1 242 ? -13.321 -2.187 12.542 1.00 93.81 242 PRO A C 1
ATOM 1802 O O . PRO A 1 242 ? -13.340 -2.517 11.355 1.00 93.81 242 PRO A O 1
ATOM 1805 N N . PHE A 1 243 ? -13.804 -2.975 13.507 1.00 91.94 243 PHE A N 1
ATOM 1806 C CA . PHE A 1 243 ? -14.449 -4.269 13.238 1.00 91.94 243 PHE A CA 1
ATOM 1807 C C . PHE A 1 243 ? -15.931 -4.131 12.886 1.00 91.94 243 PHE A C 1
ATOM 1809 O O . PHE A 1 243 ? -16.506 -4.993 12.218 1.00 91.94 243 PHE A O 1
ATOM 1816 N N . GLU A 1 244 ? -16.564 -3.061 13.365 1.00 90.94 244 GLU A N 1
ATOM 1817 C CA . GLU A 1 244 ? -18.005 -2.861 13.291 1.00 90.94 244 GLU A CA 1
ATOM 1818 C C . GLU A 1 244 ? -18.349 -1.424 12.905 1.00 90.94 244 GLU A C 1
ATOM 1820 O O . GLU A 1 244 ? -17.602 -0.478 13.156 1.00 90.94 244 GLU A O 1
ATOM 1825 N N . VAL A 1 245 ? -19.510 -1.287 12.272 1.00 91.62 245 VAL A N 1
ATOM 1826 C CA . VAL A 1 245 ? -20.134 0.004 11.994 1.00 91.62 245 VAL A CA 1
ATOM 1827 C C . VAL A 1 245 ? -20.712 0.530 13.308 1.00 91.62 245 VAL A C 1
ATOM 1829 O O . VAL A 1 245 ? -21.482 -0.162 13.968 1.00 91.62 245 VAL A O 1
ATOM 1832 N N . ASP A 1 246 ? -20.355 1.758 13.666 1.00 90.06 246 ASP A N 1
ATOM 1833 C CA . ASP A 1 246 ? -20.836 2.467 14.852 1.00 90.06 246 ASP A CA 1
ATOM 1834 C C . ASP A 1 246 ? -21.294 3.881 14.441 1.00 90.06 246 ASP A C 1
ATOM 1836 O O . ASP A 1 246 ? -20.522 4.847 14.505 1.00 90.06 246 ASP A O 1
ATOM 1840 N N . PRO A 1 247 ? -22.556 4.029 13.991 1.00 87.81 247 PRO A N 1
ATOM 1841 C CA . PRO A 1 247 ? -23.093 5.309 13.535 1.00 87.81 247 PRO A CA 1
ATOM 1842 C C . PRO A 1 247 ? -23.108 6.373 14.634 1.00 87.81 247 PRO A C 1
ATOM 1844 O O . PRO A 1 247 ? -22.967 7.558 14.337 1.00 87.81 247 PRO A O 1
ATOM 1847 N N . ALA A 1 248 ? -23.234 5.963 15.903 1.00 86.25 248 ALA A N 1
ATOM 1848 C CA . ALA A 1 248 ? -23.215 6.880 17.041 1.00 86.25 248 ALA A CA 1
ATOM 1849 C C . ALA A 1 248 ? -21.848 7.565 17.205 1.00 86.25 248 ALA A C 1
ATOM 1851 O O . ALA A 1 248 ? -21.764 8.642 17.797 1.00 86.25 248 ALA A O 1
ATOM 1852 N N . ARG A 1 249 ? -20.791 6.967 16.645 1.00 78.69 249 ARG A N 1
ATOM 1853 C CA . ARG A 1 249 ? -19.421 7.497 16.631 1.00 78.69 249 ARG A CA 1
ATOM 1854 C C . ARG A 1 249 ? -18.949 7.940 15.245 1.00 78.69 249 ARG A C 1
ATOM 1856 O O . ARG A 1 249 ? -17.771 8.228 15.065 1.00 78.69 249 ARG A O 1
ATOM 1863 N N . GLY A 1 250 ? -19.855 8.014 14.270 1.00 82.75 250 GLY A N 1
ATOM 1864 C CA . GLY A 1 250 ? -19.530 8.429 12.905 1.00 82.75 250 GLY A CA 1
ATOM 1865 C C . GLY A 1 250 ? -18.789 7.374 12.075 1.00 82.75 250 GLY A C 1
ATOM 1866 O O . GLY A 1 250 ? -18.257 7.705 11.017 1.00 82.75 250 GLY A O 1
ATOM 1867 N N . GLN A 1 251 ? -18.756 6.115 12.526 1.00 88.94 251 GLN A N 1
ATOM 1868 C CA . GLN A 1 251 ? -18.158 5.000 11.795 1.00 88.94 251 GLN A CA 1
ATOM 1869 C C . GLN A 1 251 ? -19.227 4.302 10.953 1.00 88.94 251 GLN A C 1
ATOM 1871 O O . GLN A 1 251 ? -19.959 3.460 11.461 1.00 88.94 251 GLN A O 1
ATOM 1876 N N . PHE A 1 252 ? -19.332 4.636 9.667 1.00 90.69 252 PHE A N 1
ATOM 1877 C CA . PHE A 1 252 ? -20.403 4.116 8.799 1.00 90.69 252 PHE A CA 1
ATOM 1878 C C . PHE A 1 252 ? -19.980 2.950 7.904 1.00 90.69 252 PHE A C 1
ATOM 1880 O O . PHE A 1 252 ? -20.834 2.218 7.407 1.00 90.69 252 PHE A O 1
ATOM 1887 N N . LEU A 1 253 ? -18.675 2.768 7.701 1.00 93.31 253 LEU A N 1
ATOM 1888 C CA . LEU A 1 253 ? -18.116 1.781 6.781 1.00 93.31 253 LEU A CA 1
ATOM 1889 C C . LEU A 1 253 ? -17.031 0.959 7.465 1.00 93.31 253 LEU A C 1
ATOM 1891 O O . LEU A 1 253 ? -16.368 1.434 8.373 1.00 93.31 253 LEU A O 1
ATOM 1895 N N . ILE A 1 254 ? -16.829 -0.275 7.031 1.00 95.25 254 ILE A N 1
ATOM 1896 C CA . ILE A 1 254 ? -15.722 -1.118 7.488 1.00 95.25 254 ILE A CA 1
ATOM 1897 C C . ILE A 1 254 ? -15.137 -1.836 6.286 1.00 95.25 254 ILE A C 1
ATOM 1899 O O . ILE A 1 254 ? -15.837 -2.051 5.293 1.00 95.25 254 ILE A O 1
ATOM 1903 N N . LEU A 1 255 ? -13.869 -2.219 6.388 1.00 96.44 255 LEU A N 1
ATOM 1904 C CA . LEU A 1 255 ? -13.223 -3.010 5.354 1.00 96.44 255 LEU A CA 1
ATOM 1905 C C . LEU A 1 255 ? -13.822 -4.422 5.336 1.00 96.44 255 LEU A C 1
ATOM 1907 O O . LEU A 1 255 ? -14.053 -5.023 6.391 1.00 96.44 255 LEU A O 1
ATOM 1911 N N . ARG A 1 256 ? -14.082 -4.945 4.136 1.00 97.38 256 ARG A N 1
ATOM 1912 C CA . ARG A 1 256 ? -14.686 -6.264 3.923 1.00 97.38 256 ARG A CA 1
ATOM 1913 C C . ARG A 1 256 ? -13.991 -7.016 2.795 1.00 97.38 256 ARG A C 1
ATOM 1915 O O . ARG A 1 256 ? -13.379 -6.397 1.927 1.00 97.38 256 ARG A O 1
ATOM 1922 N N . ASN A 1 257 ? -14.138 -8.336 2.793 1.00 97.62 257 ASN A N 1
ATOM 1923 C CA . ASN A 1 257 ? -13.834 -9.162 1.624 1.00 97.62 257 ASN A CA 1
ATOM 1924 C C . ASN A 1 257 ? -15.030 -9.220 0.649 1.00 97.62 257 ASN A C 1
ATOM 1926 O O . ASN A 1 257 ? -16.115 -8.716 0.951 1.00 97.62 257 ASN A O 1
ATOM 1930 N N . LEU A 1 258 ? -14.856 -9.893 -0.493 1.00 97.50 258 LEU A N 1
ATOM 1931 C CA . LEU A 1 258 ? -15.901 -10.034 -1.525 1.00 97.50 258 LEU A CA 1
ATOM 1932 C C . LEU A 1 258 ? -17.184 -10.738 -1.048 1.00 97.50 258 LEU A C 1
ATOM 1934 O O . LEU A 1 258 ? -18.257 -10.501 -1.597 1.00 97.50 258 LEU A O 1
ATOM 1938 N N . SER A 1 259 ? -17.106 -11.596 -0.027 1.00 96.69 259 SER A N 1
ATOM 1939 C CA . SER A 1 259 ? -18.287 -12.226 0.587 1.00 96.69 259 SER A CA 1
ATOM 1940 C C . SER A 1 259 ? -19.006 -11.330 1.603 1.00 96.69 259 SER A C 1
ATOM 1942 O O . SER A 1 259 ? -20.041 -11.717 2.147 1.00 96.69 259 SER A O 1
ATOM 1944 N N . GLY A 1 260 ? -18.471 -10.135 1.870 1.00 96.12 260 GLY A N 1
ATOM 1945 C CA . GLY A 1 260 ? -18.981 -9.197 2.865 1.00 96.12 260 GLY A CA 1
ATOM 1946 C C . GLY A 1 260 ? -18.503 -9.474 4.293 1.00 96.12 260 GLY A C 1
ATOM 1947 O O . GLY A 1 260 ? -18.970 -8.798 5.218 1.00 96.12 260 GLY A O 1
ATOM 1948 N N . ALA A 1 261 ? -17.585 -10.425 4.486 1.00 95.94 261 ALA A N 1
ATOM 1949 C CA . ALA A 1 261 ? -16.993 -10.727 5.782 1.00 95.94 261 ALA A CA 1
ATOM 1950 C C . ALA A 1 261 ? -16.122 -9.569 6.275 1.00 95.94 261 ALA A C 1
ATOM 1952 O O . ALA A 1 261 ? -15.448 -8.895 5.496 1.00 95.94 261 ALA A O 1
ATOM 1953 N N . ARG A 1 262 ? -16.150 -9.353 7.590 1.00 95.12 262 ARG A N 1
ATOM 1954 C CA . ARG A 1 262 ? -15.385 -8.317 8.295 1.00 95.12 262 ARG A CA 1
ATOM 1955 C C . ARG A 1 262 ? -14.022 -8.836 8.753 1.00 95.12 262 ARG A C 1
ATOM 1957 O O . ARG A 1 262 ? -13.745 -10.035 8.680 1.00 95.12 262 ARG A O 1
ATOM 1964 N N . LEU A 1 263 ? -13.206 -7.930 9.288 1.00 94.06 263 LEU A N 1
ATOM 1965 C CA . LEU A 1 263 ? -12.017 -8.305 10.048 1.00 94.06 263 LEU A CA 1
ATOM 1966 C C . LEU A 1 263 ? -12.395 -9.157 11.267 1.00 94.06 263 LEU A C 1
ATOM 1968 O O . LEU A 1 263 ? -13.317 -8.807 12.006 1.00 94.06 263 LEU A O 1
ATOM 1972 N N . ALA A 1 264 ? -11.678 -10.260 11.475 1.00 92.00 264 ALA A N 1
ATOM 1973 C CA . ALA A 1 264 ? -11.805 -11.082 12.670 1.00 92.00 264 ALA A CA 1
ATOM 1974 C C . ALA A 1 264 ? -11.428 -10.266 13.917 1.00 92.00 264 ALA A C 1
ATOM 1976 O O . ALA A 1 264 ? -10.464 -9.500 13.918 1.00 92.00 264 ALA A O 1
ATOM 1977 N N . SER A 1 265 ? -12.173 -10.465 15.002 1.00 85.31 265 SER A N 1
ATOM 1978 C CA . SER A 1 265 ? -11.888 -9.862 16.310 1.00 85.31 265 SER A CA 1
ATOM 1979 C C . SER A 1 265 ? -10.852 -10.650 17.118 1.00 85.31 265 SER A C 1
ATOM 1981 O O . SER A 1 265 ? -10.582 -10.314 18.263 1.00 85.31 265 SER A O 1
ATOM 1983 N N . GLU A 1 266 ? -10.293 -11.715 16.552 1.00 85.12 266 GLU A N 1
ATOM 1984 C CA . GLU A 1 266 ? -9.272 -12.564 17.166 1.00 85.12 266 GLU A CA 1
ATOM 1985 C C . GLU A 1 266 ? -8.135 -12.790 16.159 1.00 85.12 266 GLU A C 1
ATOM 1987 O O . GLU A 1 266 ? -8.296 -12.529 14.964 1.00 85.12 266 GLU A O 1
ATOM 1992 N N . ASP A 1 267 ? -6.960 -13.206 16.636 1.00 84.50 267 ASP A N 1
ATOM 1993 C CA . ASP A 1 267 ? -5.776 -13.529 15.817 1.00 84.50 267 ASP A CA 1
ATOM 1994 C C . ASP A 1 267 ? -5.280 -12.426 14.862 1.00 84.50 267 ASP A C 1
ATOM 1996 O O . ASP A 1 267 ? -4.547 -12.689 13.911 1.00 84.50 267 ASP A O 1
ATOM 2000 N N . ASN A 1 268 ? -5.640 -11.168 15.122 1.00 83.56 268 ASN A N 1
ATOM 2001 C CA . ASN A 1 268 ? -5.187 -10.014 14.343 1.00 83.56 268 ASN A CA 1
ATOM 2002 C C . ASN A 1 268 ? -4.091 -9.206 15.054 1.00 83.56 268 ASN A C 1
ATOM 2004 O O . ASN A 1 268 ? -3.574 -8.248 14.492 1.00 83.56 268 ASN A O 1
ATOM 2008 N N . GLY A 1 269 ? -3.706 -9.556 16.282 1.00 85.19 269 GLY A N 1
ATOM 2009 C CA . GLY A 1 269 ? -2.831 -8.733 17.123 1.00 85.19 269 GLY A CA 1
ATOM 2010 C C . GLY A 1 269 ? -3.626 -7.796 18.045 1.00 85.19 269 GLY A C 1
ATOM 2011 O O . GLY A 1 269 ? -4.759 -8.118 18.389 1.00 85.19 269 GLY A O 1
ATOM 2012 N N . PRO A 1 270 ? -3.048 -6.668 18.498 1.00 86.25 270 PRO A N 1
ATOM 2013 C CA . PRO A 1 270 ? -3.650 -5.852 19.550 1.00 86.25 270 PRO A CA 1
ATOM 2014 C C . PRO A 1 270 ? -4.968 -5.183 19.159 1.00 86.25 270 PRO A C 1
ATOM 2016 O O . PRO A 1 270 ? -5.067 -4.525 18.123 1.00 86.25 270 PRO A O 1
ATOM 2019 N N . ILE A 1 271 ? -5.952 -5.298 20.048 1.00 86.44 271 ILE A N 1
ATOM 2020 C CA . ILE A 1 271 ? -7.304 -4.768 19.875 1.00 86.44 271 ILE A CA 1
ATOM 2021 C C . ILE A 1 271 ? -7.582 -3.719 20.940 1.00 86.44 271 ILE A C 1
ATOM 2023 O O . ILE A 1 271 ? -7.273 -3.916 22.118 1.00 86.44 271 ILE A O 1
ATOM 2027 N N . VAL A 1 272 ? -8.201 -2.617 20.527 1.00 82.25 272 VAL A N 1
ATOM 2028 C CA . VAL A 1 272 ? -8.713 -1.592 21.435 1.00 82.25 272 VAL A CA 1
ATOM 2029 C C . VAL A 1 272 ? -10.213 -1.789 21.590 1.00 82.25 272 VAL A C 1
ATOM 2031 O O . VAL A 1 272 ? -10.959 -1.742 20.618 1.00 82.25 272 VAL A O 1
ATOM 2034 N N . THR A 1 273 ? -10.657 -2.008 22.827 1.00 79.44 273 THR A N 1
ATOM 2035 C CA . THR A 1 273 ? -12.074 -2.227 23.175 1.00 79.44 273 THR A CA 1
ATOM 2036 C C . THR A 1 273 ? -12.702 -1.052 23.922 1.00 79.44 273 THR A C 1
ATOM 2038 O O . THR A 1 273 ? -13.908 -1.032 24.145 1.00 79.44 273 THR A O 1
ATOM 2041 N N . THR A 1 274 ? -11.902 -0.060 24.323 1.00 68.31 274 THR A N 1
ATOM 2042 C CA . THR A 1 274 ? -12.357 1.097 25.112 1.00 68.31 274 THR A CA 1
ATOM 2043 C C . THR A 1 274 ? -13.050 2.176 24.270 1.00 68.31 274 THR A C 1
ATOM 2045 O O . THR A 1 274 ? -13.618 3.115 24.825 1.00 68.31 274 THR A O 1
ATOM 2048 N N . GLN A 1 275 ? -13.021 2.043 22.940 1.00 71.69 275 GLN A N 1
ATOM 2049 C CA . GLN A 1 275 ? -13.676 2.915 21.958 1.00 71.69 275 GLN A CA 1
ATOM 2050 C C . GLN A 1 275 ? -14.532 2.070 20.991 1.00 71.69 275 GLN A C 1
ATOM 2052 O O . GLN A 1 275 ? -15.082 1.049 21.404 1.00 71.69 275 GLN A O 1
ATOM 2057 N N . THR A 1 276 ? -14.698 2.482 19.727 1.00 78.19 276 THR A N 1
ATOM 2058 C CA . THR A 1 276 ? -15.190 1.580 18.671 1.00 78.19 276 THR A CA 1
ATOM 2059 C C . THR A 1 276 ? -14.210 0.413 18.573 1.00 78.19 276 THR A C 1
ATOM 2061 O O . THR A 1 276 ? -13.031 0.681 18.338 1.00 78.19 276 THR A O 1
ATOM 2064 N N . PRO A 1 277 ? -14.641 -0.849 18.772 1.00 87.69 277 PRO A N 1
ATOM 2065 C CA . PRO A 1 277 ? -13.740 -1.988 18.703 1.00 87.69 277 PRO A CA 1
ATOM 2066 C C . PRO A 1 277 ? -12.953 -1.978 17.395 1.00 87.69 277 PRO A C 1
ATOM 2068 O O . PRO A 1 277 ? -13.532 -2.034 16.304 1.00 87.69 277 PRO A O 1
ATOM 2071 N N . SER A 1 278 ? -11.634 -1.872 17.512 1.00 91.25 278 SER A N 1
ATOM 2072 C CA . SER A 1 278 ? -10.750 -1.726 16.364 1.00 91.25 278 SER A CA 1
ATOM 2073 C C . SER A 1 278 ? -9.447 -2.484 16.557 1.00 91.25 278 SER A C 1
ATOM 2075 O O . SER A 1 278 ? -8.938 -2.673 17.668 1.00 91.25 278 SER A O 1
ATOM 2077 N N . LEU A 1 279 ? -8.902 -2.930 15.434 1.00 93.06 279 LEU A N 1
ATOM 2078 C CA . LEU A 1 279 ? -7.540 -3.403 15.345 1.00 93.06 279 LEU A CA 1
ATOM 2079 C C . LEU A 1 279 ? -6.605 -2.198 15.372 1.00 93.06 279 LEU A C 1
ATOM 2081 O O . LEU A 1 279 ? -6.752 -1.312 14.531 1.00 93.06 279 LEU A O 1
ATOM 2085 N N . GLN A 1 280 ? -5.626 -2.182 16.279 1.00 93.06 280 GLN A N 1
ATOM 2086 C CA . GLN A 1 280 ? -4.683 -1.069 16.398 1.00 93.06 280 GLN A CA 1
ATOM 2087 C C . GLN A 1 280 ? -3.260 -1.472 15.988 1.00 93.06 280 GLN A C 1
ATOM 2089 O O . GLN A 1 280 ? -2.785 -2.587 16.248 1.00 93.06 280 GLN A O 1
ATOM 2094 N N . ARG A 1 281 ? -2.570 -0.534 15.334 1.00 94.31 281 ARG A N 1
ATOM 2095 C CA . ARG A 1 281 ? -1.146 -0.585 14.997 1.00 94.31 281 ARG A CA 1
ATOM 2096 C C . ARG A 1 281 ? -0.487 0.737 15.362 1.00 94.31 281 ARG A C 1
ATOM 2098 O O . ARG A 1 281 ? -0.656 1.740 14.677 1.00 94.31 281 ARG A O 1
ATOM 2105 N N . ALA A 1 282 ? 0.272 0.725 16.445 1.00 95.00 282 ALA A N 1
ATOM 2106 C CA . ALA A 1 282 ? 1.039 1.859 16.928 1.00 95.00 282 ALA A CA 1
ATOM 2107 C C . ALA A 1 282 ? 2.495 1.777 16.451 1.00 95.00 282 ALA A C 1
ATOM 2109 O O . ALA A 1 282 ? 3.112 0.709 16.474 1.00 95.00 282 ALA A O 1
ATOM 2110 N N . LEU A 1 283 ? 3.049 2.913 16.030 1.00 95.62 283 LEU A N 1
ATOM 2111 C CA . LEU A 1 283 ? 4.408 3.012 15.495 1.00 95.62 283 LEU A CA 1
ATOM 2112 C C . LEU A 1 283 ? 5.051 4.370 15.809 1.00 95.62 283 LEU A C 1
ATOM 2114 O O . LEU A 1 283 ? 4.405 5.288 16.326 1.00 95.62 283 LEU A O 1
ATOM 2118 N N . ARG A 1 284 ? 6.346 4.479 15.507 1.00 95.88 284 ARG A N 1
ATOM 2119 C CA . ARG A 1 284 ? 7.112 5.726 15.557 1.00 95.88 284 ARG A CA 1
ATOM 2120 C C . ARG A 1 284 ? 7.463 6.202 14.153 1.00 95.88 284 ARG A C 1
ATOM 2122 O O . ARG A 1 284 ? 7.725 5.365 13.291 1.00 95.88 284 ARG A O 1
ATOM 2129 N N . SER A 1 285 ? 7.519 7.516 13.945 1.00 94.50 285 SER A N 1
ATOM 2130 C CA . SER A 1 285 ? 7.939 8.125 12.671 1.00 94.50 285 SER A CA 1
ATOM 2131 C C . SER A 1 285 ? 9.016 9.190 12.778 1.00 94.50 285 SER A C 1
ATOM 2133 O O . SER A 1 285 ? 9.452 9.473 13.910 1.00 94.50 285 SER A O 1
#

Sequence (285 aa):
MSPQAATTGRLAEKPGDRSPYIVDAHHGGKASEMRLVEMSWGRLVDVHDVDANGVPNATPLFRDLVVKESVISDATGYVLERNPVTARTRLIIRRTFGAPARGGVTFEDLLRAAEGPLAPVQPRALAGTSSLPFSLVPRNACLVLRFDDLLEDSAATARSLEQTLSLHTGYPPTSPFRARVLFDPNHGGVSGGAFHSTRVLVDLTISPAEIAGIATPVPPNPVGLPASIPDAPQANVSLELPFEVDPARGQFLILRNLSGARLASEDNGPIVTTQTPSLQRALRS

Foldseek 3Di:
DFWPPPQAQHWFAWQPPRQIAGEHTAPLLPDLAKAQPFKFKAAFAQEFEADPVQHTDPHGSFHRDGFANPDDDDDAFWDWDADPQQRHIYIYGSADAPDDDDVNDHNSNSVCVRRDDGGTFDQDDQPPPGDDAGAADAQQIKMKGFMRHFWPAPPVCQLCVQLQKWKAFAVQGPHTADWQKGARPRYADDHPSGTTGRIMITGQAAGPNCQVVRSHRDDGHHRGGDADDPPDRGFGMKMKGAQDADVVVPRHDHIGGPVRHGHDLPPRGDWDPPPRIIRMGTHGD